Protein AF-A0A936KQ25-F1 (afdb_monomer)

Foldseek 3Di:
DPPDDVCVCVVVVVVVVVVVVVVVVVLCVVDPPVPNCLVCLVVVLVVLVVLLVVLVVVLVVQADDDPVCRVVSLVVLCVDPVSVVSVVSNVVSVVVNVVSVVSNVVSVVPDPVVVVVVVVVVVVVVVVVVVVVVVVVVVVCVVPDPDDPVVVVVVVVVVPPPPPVVVPPPPPPPPPDDDDDDDDDDDDDDD

Structure (mmCIF, N/CA/C/O backbone):
data_AF-A0A936KQ25-F1
#
_entry.id   AF-A0A936KQ25-F1
#
loop_
_atom_site.group_PDB
_atom_site.id
_atom_site.type_symbol
_atom_site.label_atom_id
_atom_site.label_alt_id
_atom_site.label_comp_id
_atom_site.label_asym_id
_atom_site.label_entity_id
_atom_site.label_seq_id
_atom_site.pdbx_PDB_ins_code
_atom_site.Cartn_x
_atom_site.Cartn_y
_atom_site.Cartn_z
_atom_site.occupancy
_atom_site.B_iso_or_equiv
_atom_site.auth_seq_id
_atom_site.auth_comp_id
_atom_site.auth_asym_id
_atom_site.auth_atom_id
_atom_site.pdbx_PDB_model_num
ATOM 1 N N . MET A 1 1 ? -42.657 -7.716 4.022 1.00 38.66 1 MET A N 1
ATOM 2 C CA . MET A 1 1 ? -41.862 -7.137 5.126 1.00 38.66 1 MET A CA 1
ATOM 3 C C . MET A 1 1 ? -40.908 -8.215 5.615 1.00 38.66 1 MET A C 1
ATOM 5 O O . MET A 1 1 ? -41.312 -9.086 6.373 1.00 38.66 1 MET A O 1
ATOM 9 N N . THR A 1 2 ? -39.686 -8.254 5.084 1.00 47.69 2 THR A N 1
ATOM 10 C CA . THR A 1 2 ? -38.653 -9.183 5.561 1.00 47.69 2 THR A CA 1
ATOM 11 C C . THR A 1 2 ? -38.270 -8.780 6.979 1.00 47.69 2 THR A C 1
ATOM 13 O O . THR A 1 2 ? -37.964 -7.614 7.224 1.00 47.69 2 THR A O 1
ATOM 16 N N . ASN A 1 3 ? -38.339 -9.724 7.914 1.00 44.16 3 ASN A N 1
ATOM 17 C CA . ASN A 1 3 ? -38.001 -9.516 9.317 1.00 44.16 3 ASN A CA 1
ATOM 18 C C . ASN A 1 3 ? -36.480 -9.301 9.437 1.00 44.16 3 ASN A C 1
ATOM 20 O O . ASN A 1 3 ? -35.708 -10.242 9.605 1.00 44.16 3 ASN A O 1
ATOM 24 N N . TYR A 1 4 ? -36.041 -8.058 9.236 1.00 57.50 4 TYR A N 1
ATOM 25 C CA . TYR A 1 4 ? -34.664 -7.627 9.432 1.00 57.50 4 TYR A CA 1
ATOM 26 C C . TYR A 1 4 ? -34.468 -7.359 10.926 1.00 57.50 4 TYR A C 1
ATOM 28 O O . TYR A 1 4 ? -34.927 -6.345 11.446 1.00 57.50 4 TYR A O 1
ATOM 36 N N . ASN A 1 5 ? -33.834 -8.303 11.627 1.00 53.91 5 ASN A N 1
ATOM 37 C CA . ASN A 1 5 ? -33.466 -8.163 13.034 1.00 53.91 5 ASN A CA 1
ATOM 38 C C . ASN A 1 5 ? -31.992 -7.713 13.139 1.00 53.91 5 ASN A C 1
ATOM 40 O O . ASN A 1 5 ? -31.095 -8.558 13.043 1.00 53.91 5 ASN A O 1
ATOM 44 N N . PRO A 1 6 ? -31.715 -6.417 13.381 1.00 59.56 6 PRO A N 1
ATOM 45 C CA . PRO A 1 6 ? -30.357 -5.861 13.411 1.00 59.56 6 PRO A CA 1
ATOM 46 C C . PRO A 1 6 ? -29.520 -6.313 1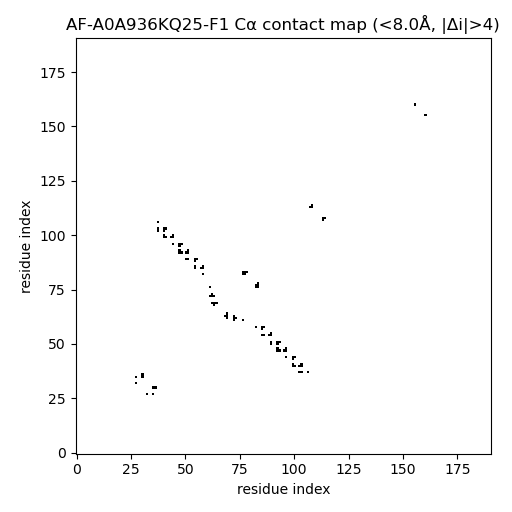4.623 1.00 59.56 6 PRO A C 1
ATOM 48 O O . PRO A 1 6 ? -28.373 -5.901 14.780 1.00 59.56 6 PRO A O 1
ATOM 51 N N . TYR A 1 7 ? -30.058 -7.165 15.503 1.00 57.44 7 TYR A N 1
ATOM 52 C CA . TYR A 1 7 ? -29.430 -7.526 16.774 1.00 57.44 7 TYR A CA 1
ATOM 53 C C . TYR A 1 7 ? -28.926 -8.972 16.866 1.00 57.44 7 TYR A C 1
ATOM 55 O O . TYR A 1 7 ? -28.143 -9.280 17.771 1.00 57.44 7 TYR A O 1
ATOM 63 N N . ALA A 1 8 ? -29.307 -9.849 15.931 1.00 54.62 8 ALA A N 1
ATOM 64 C CA . ALA A 1 8 ? -28.847 -11.243 15.884 1.00 54.62 8 ALA A CA 1
ATOM 65 C C . ALA A 1 8 ? -27.341 -11.373 15.559 1.00 54.62 8 ALA A C 1
ATOM 67 O O . ALA A 1 8 ? -26.703 -12.359 15.930 1.00 54.62 8 ALA A O 1
ATOM 68 N N . GLN A 1 9 ? -26.732 -10.341 14.962 1.00 59.34 9 GLN A N 1
ATOM 69 C CA . GLN A 1 9 ? -25.292 -10.284 14.686 1.00 59.34 9 GLN A CA 1
ATOM 70 C C . GLN A 1 9 ? -24.408 -10.004 15.918 1.00 59.34 9 GLN A C 1
ATOM 72 O O . GLN A 1 9 ? -23.189 -10.159 15.834 1.00 59.34 9 GLN A O 1
ATOM 77 N N . ARG A 1 10 ? -24.970 -9.663 17.090 1.00 63.66 10 ARG A N 1
ATOM 78 C CA . ARG A 1 10 ? -24.177 -9.294 18.283 1.00 63.66 10 ARG A CA 1
ATOM 79 C C . ARG A 1 10 ? -23.265 -10.399 18.814 1.00 63.66 10 ARG A C 1
ATOM 81 O O . ARG A 1 10 ? -22.249 -10.084 19.422 1.00 63.66 10 ARG A O 1
ATOM 88 N N . LYS A 1 11 ? -23.592 -11.680 18.613 1.00 68.06 11 LYS A N 1
ATOM 89 C CA . LYS A 1 11 ? -22.733 -12.785 19.079 1.00 68.06 11 LYS A CA 1
ATOM 90 C C . LYS A 1 11 ? -21.496 -12.936 18.197 1.00 68.06 11 LYS A C 1
ATOM 92 O O . LYS A 1 11 ? -20.407 -13.126 18.718 1.00 68.06 11 LYS A O 1
ATOM 97 N N . LEU A 1 12 ? -21.668 -12.807 16.883 1.00 72.50 12 LEU A N 1
ATOM 98 C CA . LEU A 1 12 ? -20.582 -12.916 15.914 1.00 72.50 12 LEU A CA 1
ATOM 99 C C . LEU A 1 12 ? -19.653 -11.702 16.010 1.00 72.50 12 LEU A C 1
ATOM 101 O O . LEU A 1 12 ? -18.451 -11.878 16.168 1.00 72.50 12 LEU A O 1
ATOM 105 N N . LEU A 1 13 ? -20.223 -10.493 16.046 1.00 71.06 13 LEU A N 1
ATOM 106 C CA . LEU A 1 13 ? -19.484 -9.241 16.232 1.00 71.06 13 LEU A CA 1
ATOM 107 C C . LEU A 1 13 ? -18.680 -9.229 17.538 1.00 71.06 13 LEU A C 1
ATOM 109 O O . LEU A 1 13 ? -17.494 -8.935 17.506 1.00 71.06 13 LEU A O 1
ATOM 113 N N . ARG A 1 14 ? -19.270 -9.652 18.666 1.00 69.56 14 ARG A N 1
ATOM 114 C CA . ARG A 1 14 ? -18.548 -9.749 19.951 1.00 69.56 14 ARG A CA 1
ATOM 115 C C . ARG A 1 14 ? -17.443 -10.800 19.948 1.00 69.56 14 ARG A C 1
ATOM 117 O O . ARG A 1 14 ? -16.429 -10.632 20.621 1.00 69.56 14 ARG A O 1
ATOM 124 N N . THR A 1 15 ? -17.646 -11.918 19.253 1.00 77.31 15 THR A N 1
ATOM 125 C CA . THR A 1 15 ? -16.598 -12.933 19.094 1.00 77.31 15 THR A CA 1
ATOM 126 C C . THR A 1 15 ? -15.456 -12.391 18.240 1.00 77.31 15 THR A C 1
ATOM 128 O O . THR A 1 15 ? -14.302 -12.592 18.605 1.00 77.31 15 THR A O 1
ATOM 131 N N . PHE A 1 16 ? -15.767 -11.654 17.170 1.00 74.44 16 PHE A N 1
ATOM 132 C CA . PHE A 1 16 ? -14.785 -10.948 16.347 1.00 74.44 16 PHE A CA 1
ATOM 133 C C . PHE A 1 16 ? -14.036 -9.871 17.133 1.00 74.44 16 PHE A C 1
ATOM 135 O O . PHE A 1 16 ? -12.816 -9.850 17.062 1.00 74.44 16 PHE A O 1
ATOM 142 N N . GLU A 1 17 ? -14.718 -9.059 17.945 1.00 74.75 17 GLU A N 1
ATOM 143 C CA . GLU A 1 17 ? -14.074 -8.097 18.852 1.00 74.75 17 GLU A CA 1
ATOM 144 C C . GLU A 1 17 ? -13.099 -8.800 19.794 1.00 74.75 17 GLU A C 1
ATOM 146 O O . GLU A 1 17 ? -11.938 -8.422 19.871 1.00 74.75 17 GLU A O 1
ATOM 151 N N . LYS A 1 18 ? -13.518 -9.886 20.455 1.00 76.00 18 LYS A N 1
ATOM 152 C CA . LYS A 1 18 ? -12.633 -10.641 21.357 1.00 76.00 18 LYS A CA 1
ATOM 153 C C . LYS A 1 18 ? -11.431 -11.246 20.637 1.00 76.00 18 LYS A C 1
ATOM 155 O O . LYS A 1 18 ? -10.344 -11.292 21.209 1.00 76.00 18 LYS A O 1
ATOM 160 N N . LEU A 1 19 ? -11.626 -11.740 19.417 1.00 81.44 19 LEU A N 1
ATOM 161 C CA . LEU A 1 19 ? -10.548 -12.263 18.578 1.00 81.44 19 LEU A CA 1
ATOM 162 C C . LEU A 1 19 ? -9.580 -11.155 18.172 1.00 81.44 19 LEU A C 1
ATOM 164 O O . LEU A 1 19 ? -8.373 -11.348 18.281 1.00 81.44 19 LEU A O 1
ATOM 168 N N . TRP A 1 20 ? -10.110 -10.001 17.777 1.00 74.56 20 TRP A N 1
ATOM 169 C CA . TRP A 1 20 ? -9.343 -8.825 17.396 1.00 74.56 20 TRP A CA 1
ATOM 170 C C . TRP A 1 20 ? -8.506 -8.309 18.567 1.00 74.56 20 TRP A C 1
ATOM 172 O O . TRP A 1 20 ? -7.291 -8.227 18.452 1.00 74.56 20 TRP A O 1
ATOM 182 N N . THR A 1 21 ? -9.102 -8.121 19.745 1.00 70.81 21 THR A N 1
ATOM 183 C CA . THR A 1 21 ? -8.376 -7.670 20.944 1.00 70.81 21 THR A CA 1
ATOM 184 C C . THR A 1 21 ? -7.321 -8.681 21.401 1.00 70.81 21 THR A C 1
ATOM 186 O O . THR A 1 21 ? -6.258 -8.313 21.901 1.00 70.81 21 THR A O 1
ATOM 189 N N . LYS A 1 22 ? -7.571 -9.986 21.223 1.00 76.31 22 LYS A N 1
ATOM 190 C CA . LYS A 1 22 ? -6.582 -11.029 21.538 1.00 76.31 22 LYS A CA 1
ATOM 191 C C . LYS A 1 22 ? -5.438 -11.050 20.522 1.00 76.31 22 LYS A C 1
ATOM 193 O O . LYS A 1 22 ? -4.297 -11.296 20.908 1.00 76.31 22 LYS A O 1
ATOM 198 N N . PHE A 1 23 ? -5.734 -10.781 19.253 1.00 76.44 23 PHE A N 1
ATOM 199 C CA . PHE A 1 23 ? -4.744 -10.637 18.191 1.00 76.44 23 PHE A CA 1
ATOM 200 C C . PHE A 1 23 ? -3.884 -9.384 18.397 1.00 76.44 23 PHE A C 1
ATOM 202 O O . PHE A 1 23 ? -2.662 -9.478 18.361 1.00 76.44 23 PHE A O 1
ATOM 209 N N . GLU A 1 24 ? -4.487 -8.250 18.743 1.00 67.06 24 GLU A N 1
ATOM 210 C CA . GLU A 1 24 ? -3.773 -7.036 19.154 1.00 67.06 24 GLU A CA 1
ATOM 211 C C . GLU A 1 24 ? -2.873 -7.299 20.364 1.00 67.06 24 GLU A C 1
ATOM 213 O O . GLU A 1 24 ? -1.695 -6.953 20.347 1.00 67.06 24 GLU A O 1
ATOM 218 N N . GLY A 1 25 ? -3.387 -7.988 21.390 1.00 67.94 25 GLY A N 1
ATOM 219 C CA . GLY A 1 25 ? -2.599 -8.386 22.557 1.00 67.94 25 GLY A CA 1
ATOM 220 C C . GLY A 1 25 ? -1.433 -9.318 22.211 1.00 67.94 25 GLY A C 1
ATOM 221 O O . GLY A 1 25 ? -0.375 -9.243 22.833 1.00 67.94 25 GLY A O 1
ATOM 222 N N . PHE A 1 26 ? -1.594 -10.171 21.199 1.00 72.62 26 PHE A N 1
ATOM 223 C CA . PHE A 1 26 ? -0.541 -11.048 20.693 1.00 72.62 26 PHE A CA 1
ATOM 224 C C . PHE A 1 26 ? 0.532 -10.276 19.914 1.00 72.62 26 PHE A C 1
ATOM 226 O O . PHE A 1 26 ? 1.721 -10.482 20.151 1.00 72.62 26 PHE A O 1
ATOM 233 N N . ILE A 1 27 ? 0.139 -9.341 19.048 1.00 65.69 27 ILE A N 1
ATOM 234 C CA . ILE A 1 27 ? 1.075 -8.467 18.328 1.00 65.69 27 ILE A CA 1
ATOM 235 C C . ILE A 1 27 ? 1.831 -7.570 19.316 1.00 65.69 27 ILE A C 1
ATOM 237 O O . ILE A 1 27 ? 3.050 -7.482 19.245 1.00 65.69 27 ILE A O 1
ATOM 241 N N . ASN A 1 28 ? 1.150 -7.002 20.311 1.00 63.03 28 ASN A N 1
ATOM 242 C CA . ASN A 1 28 ? 1.759 -6.167 21.352 1.00 63.03 28 ASN A CA 1
ATOM 243 C C . ASN A 1 28 ? 2.687 -6.964 22.299 1.00 63.03 28 ASN A C 1
ATOM 245 O O . ASN A 1 28 ? 3.596 -6.421 22.918 1.00 63.03 28 ASN A O 1
ATOM 249 N N . ARG A 1 29 ? 2.489 -8.286 22.409 1.00 62.81 29 ARG A N 1
ATOM 250 C CA . ARG A 1 29 ? 3.424 -9.199 23.092 1.00 62.81 29 ARG A CA 1
ATOM 251 C C . ARG A 1 29 ? 4.691 -9.409 22.261 1.00 62.81 29 ARG A C 1
ATOM 253 O O . ARG A 1 29 ? 5.776 -9.517 22.829 1.00 62.81 29 ARG A O 1
ATOM 260 N N . PHE A 1 30 ? 4.543 -9.495 20.940 1.00 65.00 30 PHE A N 1
ATOM 261 C CA . PHE A 1 30 ? 5.651 -9.670 20.004 1.00 65.00 30 PHE A CA 1
ATOM 262 C C . PHE A 1 30 ? 6.434 -8.379 19.763 1.00 65.00 30 PHE A C 1
ATOM 264 O O . PHE A 1 30 ? 7.648 -8.432 19.575 1.00 65.00 30 PHE A O 1
ATOM 271 N N . THR A 1 31 ? 5.777 -7.222 19.806 1.00 55.81 31 THR A N 1
ATOM 272 C CA . THR A 1 31 ? 6.417 -5.921 19.639 1.00 55.81 31 THR A CA 1
ATOM 273 C C . THR A 1 31 ? 6.370 -5.150 20.949 1.00 55.81 31 THR A C 1
ATOM 275 O O . THR A 1 31 ? 5.329 -4.650 21.352 1.00 55.81 31 THR A O 1
ATOM 278 N N . LYS A 1 32 ? 7.519 -5.082 21.637 1.00 52.03 32 LYS A N 1
ATOM 279 C CA . LYS A 1 32 ? 7.720 -4.287 22.860 1.00 52.03 32 LYS A CA 1
ATOM 280 C C . LYS A 1 32 ? 7.103 -2.889 22.684 1.00 52.03 32 LYS A C 1
ATOM 282 O O . LYS A 1 32 ? 7.325 -2.272 21.648 1.00 52.03 32 LYS A O 1
ATOM 287 N N . SER A 1 33 ? 6.393 -2.410 23.711 1.00 54.94 33 SER A N 1
ATOM 288 C CA . SER A 1 33 ? 5.639 -1.138 23.796 1.00 54.94 33 SER A CA 1
ATOM 289 C C . SER A 1 33 ? 6.246 0.073 23.062 1.00 54.94 33 SER A C 1
ATOM 291 O O . SER A 1 33 ? 5.502 0.888 22.524 1.00 54.94 33 SER A O 1
ATOM 293 N N . ASP A 1 34 ? 7.575 0.188 23.013 1.00 57.00 34 ASP A N 1
ATOM 294 C CA . ASP A 1 34 ? 8.282 1.320 22.397 1.00 57.00 34 ASP A CA 1
ATOM 295 C C . ASP A 1 34 ? 8.363 1.255 20.857 1.00 57.00 34 ASP A C 1
ATOM 297 O O . ASP A 1 34 ? 8.579 2.274 20.210 1.00 57.00 34 ASP A O 1
ATOM 301 N N . PHE A 1 35 ? 8.173 0.075 20.253 1.00 52.91 35 PHE A N 1
ATOM 302 C CA . PHE A 1 35 ? 8.234 -0.166 18.802 1.00 52.91 35 PHE A CA 1
ATOM 303 C C . PHE A 1 35 ? 6.883 -0.576 18.217 1.00 52.91 35 PHE A C 1
ATOM 305 O O . PHE A 1 35 ? 6.831 -1.296 17.223 1.00 52.91 35 PHE A O 1
ATOM 312 N N . ASN A 1 36 ? 5.776 -0.158 18.830 1.00 57.75 36 ASN A N 1
ATOM 313 C CA . ASN A 1 36 ? 4.457 -0.559 18.363 1.00 57.75 36 ASN A CA 1
ATOM 314 C C . ASN A 1 36 ? 4.256 -0.136 16.879 1.00 57.75 36 ASN A C 1
ATOM 316 O O . ASN A 1 36 ? 4.160 1.062 16.585 1.00 57.75 36 ASN A O 1
ATOM 320 N N . PRO A 1 37 ? 4.211 -1.096 15.926 1.00 60.16 37 PRO A N 1
ATOM 321 C CA . PRO A 1 37 ? 4.297 -0.802 14.500 1.00 60.16 37 PRO A CA 1
ATOM 322 C C . PRO A 1 37 ? 3.066 -0.038 14.030 1.00 60.16 37 PRO A C 1
ATOM 324 O O . PRO A 1 37 ? 3.173 0.731 13.078 1.00 60.16 37 PRO A O 1
ATOM 327 N N . PHE A 1 38 ? 1.947 -0.160 14.756 1.00 62.69 38 PHE A N 1
ATOM 328 C CA . PHE A 1 38 ? 0.702 0.555 14.502 1.00 62.69 38 PHE A CA 1
ATOM 329 C C . PHE A 1 38 ? 0.870 2.086 14.483 1.00 62.69 38 PHE A C 1
ATOM 331 O O . PHE A 1 38 ? 0.192 2.756 13.707 1.00 62.69 38 PHE A O 1
ATOM 338 N N . TYR A 1 39 ? 1.837 2.656 15.217 1.00 64.69 39 TYR A N 1
ATOM 339 C CA . TYR A 1 39 ? 2.111 4.102 15.169 1.00 64.69 39 TYR A CA 1
ATOM 340 C C . TYR A 1 39 ? 2.920 4.547 13.944 1.00 64.69 39 TYR A C 1
ATOM 342 O O . TYR A 1 39 ? 2.855 5.715 13.561 1.00 64.69 39 TYR A O 1
ATOM 350 N N . HIS A 1 40 ? 3.662 3.640 13.305 1.00 75.88 40 HIS A N 1
ATOM 351 C CA . HIS A 1 40 ? 4.554 3.955 12.183 1.00 75.88 40 HIS A CA 1
ATOM 352 C C . HIS A 1 40 ? 4.058 3.421 10.831 1.00 75.88 40 HIS A C 1
ATOM 354 O O . HIS A 1 40 ? 4.725 3.626 9.815 1.00 75.88 40 HIS A O 1
ATOM 360 N N . LEU A 1 41 ? 2.875 2.795 10.789 1.00 81.75 41 LEU A N 1
ATOM 361 C CA . LEU A 1 41 ? 2.268 2.255 9.564 1.00 81.75 41 LEU A CA 1
ATOM 362 C C . LEU A 1 41 ? 2.154 3.301 8.448 1.00 81.75 41 LEU A C 1
ATOM 364 O O . LEU A 1 41 ? 2.407 2.982 7.288 1.00 81.75 41 LEU A O 1
ATOM 368 N N . GLY A 1 42 ? 1.829 4.554 8.785 1.00 83.00 42 GLY A N 1
ATOM 369 C CA . GLY A 1 42 ? 1.736 5.640 7.803 1.00 83.00 42 GLY A CA 1
ATOM 370 C C . GLY A 1 42 ? 3.075 5.917 7.110 1.00 83.00 42 GLY A C 1
ATOM 371 O O . GLY A 1 42 ? 3.163 5.890 5.883 1.00 83.00 42 GLY A O 1
ATOM 372 N N . THR A 1 43 ? 4.144 6.101 7.889 1.00 86.06 43 THR A N 1
ATOM 373 C CA . THR A 1 43 ? 5.500 6.328 7.361 1.00 86.06 43 THR A CA 1
ATOM 374 C C . THR A 1 43 ? 6.003 5.130 6.560 1.00 86.06 43 THR A C 1
ATOM 376 O O . THR A 1 43 ? 6.595 5.305 5.497 1.00 86.06 43 THR A O 1
ATOM 379 N N . LEU A 1 44 ? 5.730 3.908 7.027 1.00 87.62 44 LEU A N 1
ATOM 380 C CA . LEU A 1 44 ? 6.124 2.682 6.333 1.00 87.62 44 LEU A CA 1
ATOM 381 C C . LEU A 1 44 ? 5.389 2.525 4.989 1.00 87.62 44 LEU A C 1
ATOM 383 O O . LEU A 1 44 ? 5.993 2.104 4.005 1.00 87.62 44 LEU A O 1
ATOM 387 N N . THR A 1 45 ? 4.116 2.925 4.921 1.00 89.81 45 THR A N 1
ATOM 388 C CA . THR A 1 45 ? 3.328 2.928 3.676 1.00 89.81 45 THR A CA 1
ATOM 389 C C . THR A 1 45 ? 3.910 3.904 2.654 1.00 89.81 45 THR A C 1
ATOM 391 O O . THR A 1 45 ? 4.102 3.542 1.496 1.00 89.81 45 THR A O 1
ATOM 394 N N . ILE A 1 46 ? 4.254 5.125 3.080 1.00 91.31 46 ILE A N 1
ATOM 395 C CA . ILE A 1 46 ? 4.896 6.128 2.213 1.00 91.31 46 ILE A CA 1
ATOM 396 C C . ILE A 1 46 ? 6.271 5.639 1.744 1.00 91.31 46 ILE A C 1
ATOM 398 O O . ILE A 1 46 ? 6.621 5.800 0.578 1.00 91.31 46 ILE A O 1
ATOM 402 N N . PHE A 1 47 ? 7.041 5.000 2.624 1.00 92.19 47 PHE A N 1
ATOM 403 C CA . PHE A 1 47 ? 8.324 4.405 2.260 1.00 92.19 47 PHE A CA 1
ATOM 404 C C . PHE A 1 47 ? 8.171 3.320 1.178 1.00 92.19 47 PHE A C 1
ATOM 406 O O . PHE A 1 47 ? 8.897 3.343 0.183 1.00 92.19 47 PHE A O 1
ATOM 413 N N . MET A 1 48 ? 7.188 2.422 1.316 1.00 92.94 48 MET A N 1
ATOM 414 C CA . MET A 1 48 ? 6.889 1.416 0.287 1.00 92.94 48 MET A CA 1
ATOM 415 C C . MET A 1 48 ? 6.409 2.048 -1.021 1.00 92.94 48 MET A C 1
ATOM 417 O O . MET A 1 48 ? 6.801 1.587 -2.090 1.00 92.94 48 MET A O 1
ATOM 421 N N . LEU A 1 49 ? 5.637 3.137 -0.961 1.00 94.44 49 LEU A N 1
ATOM 422 C CA . LEU A 1 49 ? 5.226 3.890 -2.147 1.00 94.44 49 LEU A CA 1
ATOM 423 C C . LEU A 1 49 ? 6.433 4.487 -2.889 1.00 94.44 49 LEU A C 1
ATOM 425 O O . LEU A 1 49 ? 6.516 4.378 -4.111 1.00 94.44 49 LEU A O 1
ATOM 429 N N . ILE A 1 50 ? 7.395 5.070 -2.167 1.00 95.88 50 ILE A N 1
ATOM 430 C CA . ILE A 1 50 ? 8.633 5.596 -2.762 1.00 95.88 50 ILE A CA 1
ATOM 431 C C . ILE A 1 50 ? 9.434 4.467 -3.419 1.00 95.88 50 ILE A C 1
ATOM 433 O O . ILE A 1 50 ? 9.882 4.625 -4.555 1.00 95.88 50 ILE A O 1
ATOM 437 N N . LEU A 1 51 ? 9.575 3.315 -2.753 1.00 95.31 51 LEU A N 1
ATOM 438 C CA . LEU A 1 51 ? 10.220 2.135 -3.338 1.00 95.31 51 LEU A CA 1
ATOM 439 C C . LEU A 1 51 ? 9.500 1.655 -4.605 1.00 95.31 51 LEU A C 1
ATOM 441 O O . LEU A 1 51 ? 10.153 1.323 -5.597 1.00 95.31 51 LEU A O 1
ATOM 445 N N . LEU A 1 52 ? 8.168 1.643 -4.602 1.00 95.81 52 LEU A N 1
ATOM 446 C CA . LEU A 1 52 ? 7.366 1.212 -5.740 1.00 95.81 52 LEU A CA 1
ATOM 447 C C . LEU A 1 52 ? 7.536 2.143 -6.945 1.00 95.81 52 LEU A C 1
ATOM 449 O O . LEU A 1 52 ? 7.733 1.676 -8.067 1.00 95.81 52 LEU A O 1
ATOM 453 N N . ILE A 1 53 ? 7.534 3.455 -6.707 1.00 96.75 53 ILE A N 1
ATOM 454 C CA . ILE A 1 53 ? 7.765 4.466 -7.743 1.00 96.75 53 ILE A CA 1
ATOM 455 C C . ILE A 1 53 ? 9.198 4.367 -8.270 1.00 96.75 53 ILE A C 1
ATOM 457 O O . ILE A 1 53 ? 9.389 4.309 -9.481 1.00 96.75 53 ILE A O 1
ATOM 461 N N . ALA A 1 54 ? 10.204 4.295 -7.395 1.00 95.69 54 ALA A N 1
ATOM 462 C CA . ALA A 1 54 ? 11.607 4.224 -7.802 1.00 95.69 54 ALA A CA 1
ATOM 463 C C . ALA A 1 54 ? 11.894 2.986 -8.669 1.00 95.69 54 ALA A C 1
ATOM 465 O O . ALA A 1 54 ? 12.504 3.091 -9.734 1.00 95.69 54 ALA A O 1
ATOM 466 N N . THR A 1 55 ? 11.403 1.817 -8.248 1.00 95.12 55 THR A N 1
ATOM 467 C CA . THR A 1 55 ? 11.546 0.563 -9.007 1.00 95.12 55 THR A CA 1
ATOM 468 C C . THR A 1 55 ? 10.724 0.571 -10.300 1.00 95.12 55 THR A C 1
ATOM 470 O O . THR A 1 55 ? 11.197 0.086 -11.327 1.00 95.12 55 THR A O 1
ATOM 473 N N . GLY A 1 56 ? 9.525 1.161 -10.288 1.00 94.00 56 GLY A N 1
ATOM 474 C CA . GLY A 1 56 ? 8.677 1.298 -11.472 1.00 94.00 56 GLY A CA 1
ATOM 475 C C . GLY A 1 56 ? 9.305 2.197 -12.536 1.00 94.00 56 GLY A C 1
ATOM 476 O O . GLY A 1 56 ? 9.409 1.794 -13.693 1.00 94.00 56 GLY A O 1
ATOM 477 N N . VAL A 1 57 ? 9.798 3.374 -12.137 1.00 95.31 57 VAL A N 1
ATOM 478 C CA . VAL A 1 57 ? 10.509 4.313 -13.021 1.00 95.31 57 VAL A CA 1
ATOM 479 C C . VAL A 1 57 ? 11.765 3.666 -13.602 1.00 95.31 57 VAL A C 1
ATOM 481 O O . VAL A 1 57 ? 12.036 3.800 -14.791 1.00 95.31 57 VAL A O 1
ATOM 484 N N . TYR A 1 58 ? 12.517 2.911 -12.801 1.00 92.25 58 TYR A N 1
ATOM 485 C CA . TYR A 1 58 ? 13.690 2.195 -13.299 1.00 92.25 58 TYR A CA 1
ATOM 486 C C . TYR A 1 58 ? 13.347 1.230 -14.448 1.00 92.25 58 TYR A C 1
ATOM 4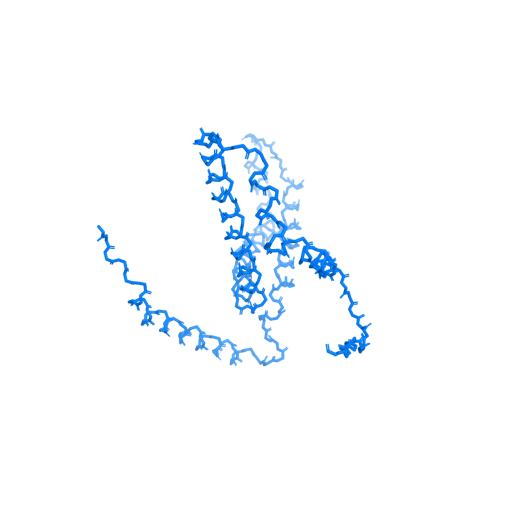88 O O . TYR A 1 58 ? 14.017 1.227 -15.482 1.00 92.25 58 TYR A O 1
ATOM 496 N N . ILE A 1 59 ? 12.282 0.434 -14.298 1.00 90.56 59 ILE A N 1
ATOM 497 C CA . ILE A 1 59 ? 11.864 -0.531 -15.325 1.00 90.56 59 ILE A CA 1
ATOM 498 C C . ILE A 1 59 ? 11.366 0.192 -16.583 1.00 90.56 59 ILE A C 1
ATOM 500 O O . ILE A 1 59 ? 11.702 -0.224 -17.693 1.00 90.56 59 ILE A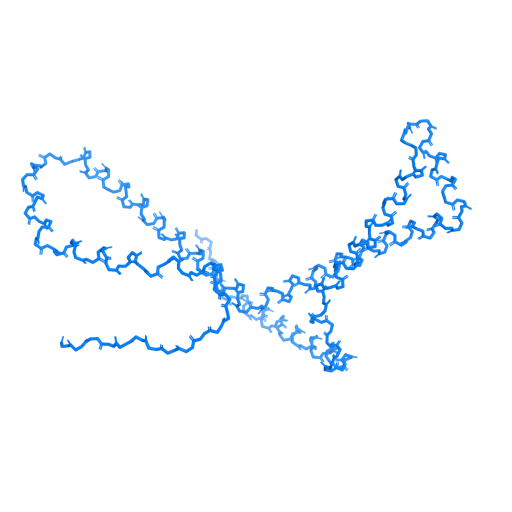 O 1
ATOM 504 N N . THR A 1 60 ? 10.601 1.278 -16.439 1.00 91.44 60 THR A N 1
ATOM 505 C CA . THR A 1 60 ? 10.052 2.012 -17.591 1.00 91.44 60 THR A CA 1
ATOM 506 C C . THR A 1 60 ? 11.116 2.744 -18.402 1.00 91.44 60 THR A C 1
ATOM 508 O O . THR A 1 60 ? 10.959 2.849 -19.614 1.00 91.44 60 THR A O 1
ATOM 511 N N . LEU A 1 61 ? 12.220 3.185 -17.789 1.00 90.94 61 LEU A N 1
ATOM 512 C CA . LEU A 1 61 ? 13.334 3.821 -18.506 1.00 90.94 61 LEU A CA 1
ATOM 513 C C . LEU A 1 61 ? 14.061 2.867 -19.464 1.00 90.94 61 LEU A C 1
ATOM 515 O O . LEU A 1 61 ? 14.586 3.300 -20.489 1.00 90.94 61 LEU A O 1
ATOM 519 N N . ILE A 1 62 ? 14.109 1.575 -19.133 1.00 87.62 62 ILE A N 1
ATOM 520 C CA . ILE A 1 62 ? 14.808 0.555 -19.932 1.00 87.62 62 ILE A CA 1
ATOM 521 C C . ILE A 1 62 ? 13.838 -0.151 -20.892 1.00 87.62 62 ILE A C 1
ATOM 523 O O . ILE A 1 62 ? 14.245 -0.664 -21.936 1.00 87.62 62 ILE A O 1
ATOM 527 N N . TYR A 1 63 ? 12.545 -0.167 -20.564 1.00 89.12 63 TYR A N 1
ATOM 528 C CA . TYR A 1 63 ? 11.512 -0.805 -21.367 1.00 89.12 63 TYR A CA 1
ATOM 529 C C . TYR A 1 63 ? 11.230 -0.049 -22.677 1.00 89.12 63 TYR A C 1
ATOM 531 O O . TYR A 1 63 ? 10.956 1.149 -22.691 1.00 89.12 63 TYR A O 1
ATOM 539 N N . ARG A 1 64 ? 11.246 -0.779 -23.798 1.00 89.00 64 ARG A N 1
ATOM 540 C CA . ARG A 1 64 ? 10.884 -0.289 -25.134 1.00 89.00 64 ARG A CA 1
ATOM 541 C C . ARG A 1 64 ? 9.462 -0.763 -25.463 1.00 89.00 64 ARG A C 1
ATOM 543 O O . ARG A 1 64 ? 9.273 -1.967 -25.649 1.00 89.00 64 ARG A O 1
ATOM 550 N N . PRO A 1 65 ? 8.461 0.131 -25.545 1.00 86.75 65 PRO A N 1
ATOM 551 C CA . PRO A 1 65 ? 7.115 -0.261 -25.945 1.00 86.75 65 PRO A CA 1
ATOM 552 C C . PRO A 1 65 ? 7.058 -0.535 -27.459 1.00 86.75 65 PRO A C 1
ATOM 554 O O . PRO A 1 65 ? 7.360 0.345 -28.259 1.00 86.75 65 PRO A O 1
ATOM 557 N N . GLY A 1 66 ? 6.659 -1.748 -27.848 1.00 88.25 66 GLY A N 1
ATOM 558 C CA . GLY A 1 66 ? 6.433 -2.154 -29.243 1.00 88.25 66 GLY A CA 1
ATOM 559 C C . GLY A 1 66 ? 6.032 -3.629 -29.331 1.00 88.25 66 GLY A C 1
ATOM 560 O O . GLY A 1 66 ? 6.498 -4.433 -28.529 1.00 88.25 66 GLY A O 1
ATOM 561 N N . LEU A 1 67 ? 5.142 -3.999 -30.255 1.00 86.31 67 LEU A N 1
ATOM 562 C CA . LEU A 1 67 ? 4.617 -5.376 -30.356 1.00 86.31 67 LEU A CA 1
ATOM 563 C C . LEU A 1 67 ? 5.700 -6.396 -30.746 1.00 86.31 67 LEU A C 1
ATOM 565 O O . LEU A 1 67 ? 5.666 -7.544 -30.316 1.00 86.31 67 LEU A O 1
ATOM 569 N N . ASP A 1 68 ? 6.671 -5.954 -31.534 1.00 88.00 68 ASP A N 1
ATOM 570 C CA . ASP A 1 68 ? 7.813 -6.703 -32.050 1.00 88.00 68 ASP A CA 1
ATOM 571 C C . ASP A 1 68 ? 9.006 -6.735 -31.075 1.00 88.00 68 ASP A C 1
ATOM 573 O O . ASP A 1 68 ? 9.730 -7.730 -31.006 1.00 88.00 68 ASP A O 1
ATOM 577 N N . VAL A 1 69 ? 9.194 -5.674 -30.279 1.00 88.81 69 VAL A N 1
ATOM 578 C CA . VAL A 1 69 ? 10.379 -5.486 -29.413 1.00 88.81 69 VAL A CA 1
ATOM 579 C C . VAL A 1 69 ? 10.126 -5.623 -27.905 1.00 88.81 69 VAL A C 1
ATOM 581 O O . VAL A 1 69 ? 11.089 -5.747 -27.138 1.00 88.81 69 VAL A O 1
ATOM 584 N N . ALA A 1 70 ? 8.870 -5.632 -27.442 1.00 85.62 70 ALA A N 1
ATOM 585 C CA . ALA A 1 70 ? 8.545 -5.657 -26.009 1.00 85.62 70 ALA A CA 1
ATOM 586 C C . ALA A 1 70 ? 9.071 -6.916 -25.310 1.00 85.62 70 ALA A C 1
ATOM 588 O O . ALA A 1 70 ? 9.726 -6.817 -24.271 1.00 85.62 70 ALA A O 1
ATOM 589 N N . TYR A 1 71 ? 8.833 -8.093 -25.897 1.00 85.62 71 TYR A N 1
ATOM 590 C CA . TYR A 1 71 ? 9.260 -9.364 -25.308 1.00 85.62 71 TYR A CA 1
ATOM 591 C C . TYR A 1 71 ? 10.788 -9.449 -25.193 1.00 85.62 71 TYR A C 1
ATOM 593 O O . TYR A 1 71 ? 11.322 -9.742 -24.125 1.00 85.62 71 TYR A O 1
ATOM 601 N N . GLN A 1 72 ? 11.502 -9.096 -26.267 1.00 87.62 72 GLN A N 1
ATOM 602 C CA . GLN A 1 72 ? 12.969 -9.119 -26.292 1.00 87.62 72 GLN A CA 1
ATOM 603 C C . GLN A 1 72 ? 13.580 -8.155 -25.267 1.00 87.62 72 GLN A C 1
ATOM 605 O O . GLN A 1 72 ? 14.618 -8.445 -24.672 1.00 87.62 72 GLN A O 1
ATOM 610 N N . THR A 1 73 ? 12.933 -7.009 -25.041 1.00 85.31 73 THR A N 1
ATOM 611 C CA . THR A 1 73 ? 13.398 -6.029 -24.056 1.00 85.31 73 THR A CA 1
ATOM 612 C C . THR A 1 73 ? 13.225 -6.546 -22.631 1.00 85.31 73 THR A C 1
ATOM 614 O O . THR A 1 73 ? 14.130 -6.392 -21.814 1.00 85.31 73 THR A O 1
ATOM 617 N N . VAL A 1 74 ? 12.106 -7.209 -22.328 1.00 85.44 74 VAL A N 1
ATOM 618 C CA . VAL A 1 74 ? 11.885 -7.824 -21.010 1.00 85.44 74 VAL A CA 1
ATOM 619 C C . VAL A 1 74 ? 12.878 -8.957 -20.752 1.00 85.44 74 VAL A C 1
ATOM 621 O O . VAL A 1 74 ? 13.432 -9.021 -19.656 1.00 85.44 74 VAL A O 1
ATOM 624 N N . GLU A 1 75 ? 13.158 -9.793 -21.752 1.00 86.81 75 GLU A N 1
ATOM 625 C CA . GLU A 1 75 ? 14.140 -10.878 -21.635 1.00 86.81 75 GLU A CA 1
ATOM 626 C C . GLU A 1 75 ? 15.547 -10.334 -21.337 1.00 86.81 75 GLU A C 1
ATOM 628 O O . GLU A 1 75 ? 16.204 -10.788 -20.402 1.00 86.81 75 GLU A O 1
ATOM 633 N N . LYS A 1 76 ? 15.974 -9.272 -22.039 1.00 85.94 76 LYS A N 1
ATOM 634 C CA . LYS A 1 76 ? 17.247 -8.575 -21.765 1.00 85.94 76 LYS A CA 1
ATOM 635 C C . LYS A 1 76 ? 17.321 -7.960 -20.366 1.00 85.94 76 LYS A C 1
ATOM 637 O O . LYS A 1 76 ? 18.390 -7.916 -19.758 1.00 85.94 76 LYS A O 1
ATOM 642 N N . ILE A 1 77 ? 16.203 -7.452 -19.849 1.00 85.06 77 ILE A N 1
ATOM 643 C CA . ILE A 1 77 ? 16.143 -6.937 -18.475 1.00 85.06 77 ILE A CA 1
ATOM 644 C C . ILE A 1 77 ? 16.294 -8.097 -17.484 1.00 85.06 77 ILE A C 1
ATOM 646 O O . ILE A 1 77 ? 17.042 -7.981 -16.515 1.00 85.06 77 ILE A O 1
ATOM 650 N N . ASN A 1 78 ? 15.625 -9.225 -17.731 1.00 86.94 78 ASN A N 1
ATOM 651 C CA . ASN A 1 78 ? 15.647 -10.381 -16.838 1.00 86.94 78 ASN A CA 1
ATOM 652 C C . ASN A 1 78 ? 16.994 -11.120 -16.832 1.00 86.94 78 ASN A C 1
ATOM 654 O O . ASN A 1 78 ? 17.395 -11.638 -15.794 1.00 86.94 78 ASN A O 1
ATOM 658 N N . SER A 1 79 ? 17.726 -11.117 -17.950 1.00 87.25 79 SER A N 1
ATOM 659 C CA . SER A 1 79 ? 19.060 -11.725 -18.030 1.00 87.25 79 SER A CA 1
ATOM 660 C C . SER A 1 79 ? 20.102 -11.021 -17.153 1.00 87.25 79 SER A C 1
ATOM 662 O O . SER A 1 79 ? 21.166 -11.574 -16.890 1.00 87.25 79 SER A O 1
ATOM 664 N N . THR A 1 80 ? 19.818 -9.799 -16.695 1.00 89.00 80 THR A N 1
ATOM 665 C CA . THR A 1 80 ? 20.691 -9.049 -15.788 1.00 89.00 80 THR A CA 1
ATOM 666 C C . THR A 1 80 ? 20.249 -9.268 -14.342 1.00 89.00 80 THR A C 1
ATOM 668 O O . THR A 1 80 ? 19.084 -9.049 -14.010 1.00 89.00 80 THR A O 1
ATOM 671 N N . TRP A 1 81 ? 21.187 -9.602 -13.446 1.00 90.38 81 TRP A N 1
ATOM 672 C CA . TRP A 1 81 ? 20.905 -9.797 -12.013 1.00 90.38 81 TRP A CA 1
ATOM 673 C C . TRP A 1 81 ? 20.120 -8.625 -11.399 1.00 90.38 81 TRP A C 1
ATOM 675 O O . TRP A 1 81 ? 19.125 -8.823 -10.704 1.00 90.38 81 TRP A O 1
ATOM 685 N N . PHE A 1 82 ? 20.510 -7.393 -11.735 1.00 89.19 82 PHE A N 1
ATOM 686 C CA . PHE A 1 82 ? 19.859 -6.185 -11.234 1.00 89.19 82 PHE A CA 1
ATOM 687 C C . PHE A 1 82 ? 18.443 -5.969 -11.796 1.00 89.19 82 PHE A C 1
ATOM 689 O O . PHE A 1 82 ? 17.558 -5.517 -11.074 1.00 89.19 82 PHE A O 1
ATOM 696 N N . GLY A 1 83 ? 18.186 -6.334 -13.057 1.00 89.25 83 GLY A N 1
ATOM 697 C CA . GLY A 1 83 ? 16.851 -6.215 -13.652 1.00 89.25 83 GLY A CA 1
ATOM 698 C C . GLY A 1 83 ? 15.860 -7.227 -13.071 1.00 89.25 83 GLY A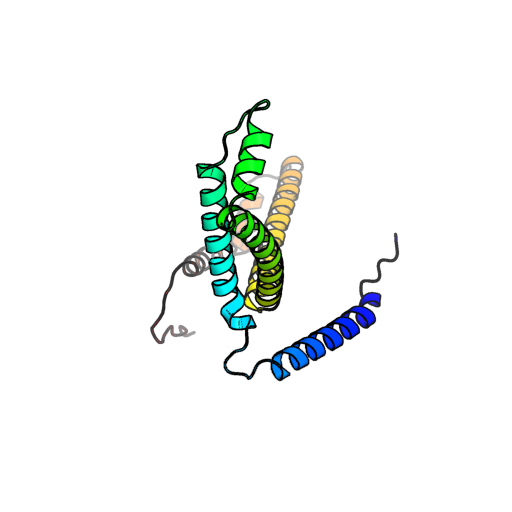 C 1
ATOM 699 O O . GLY A 1 83 ? 14.717 -6.874 -12.768 1.00 89.25 83 GLY A O 1
ATOM 700 N N . SER A 1 84 ? 16.312 -8.461 -12.827 1.00 88.50 84 SER A N 1
ATOM 701 C CA . SER A 1 84 ? 15.522 -9.487 -12.133 1.00 88.50 84 SER A CA 1
ATOM 702 C C . SER A 1 84 ? 15.236 -9.107 -10.669 1.00 88.50 84 SER A C 1
ATOM 704 O O . SER A 1 84 ? 14.098 -9.228 -10.195 1.00 88.50 84 SER A O 1
ATOM 706 N N . LEU A 1 85 ? 16.234 -8.543 -9.973 1.00 92.50 85 LEU A N 1
ATOM 707 C CA . LEU A 1 85 ? 16.077 -8.003 -8.620 1.00 92.50 85 LEU A CA 1
ATOM 708 C C . LEU A 1 85 ? 15.039 -6.875 -8.582 1.00 92.50 85 LEU A C 1
ATOM 710 O O . LEU A 1 85 ? 14.112 -6.932 -7.778 1.00 92.50 85 LEU A O 1
ATOM 714 N N . MET A 1 86 ? 15.143 -5.889 -9.476 1.00 92.31 86 MET A N 1
ATOM 715 C CA . MET A 1 86 ? 14.226 -4.746 -9.531 1.00 92.31 86 MET A CA 1
ATOM 716 C C . MET A 1 86 ? 12.775 -5.162 -9.795 1.00 92.31 86 MET A C 1
ATOM 718 O O . MET A 1 86 ? 11.867 -4.649 -9.141 1.00 92.31 86 MET A O 1
ATOM 722 N N . ARG A 1 87 ? 12.534 -6.141 -10.680 1.00 89.94 87 ARG A N 1
ATOM 723 C CA . ARG A 1 87 ? 11.187 -6.712 -10.887 1.00 89.94 87 ARG A CA 1
ATOM 724 C C . ARG A 1 87 ? 10.650 -7.389 -9.629 1.00 89.94 87 ARG A C 1
ATOM 726 O O . ARG A 1 87 ? 9.487 -7.195 -9.281 1.00 89.94 87 ARG A O 1
ATOM 733 N N . SER A 1 88 ? 11.490 -8.165 -8.946 1.00 93.62 88 SER A N 1
ATOM 734 C CA . SER A 1 88 ? 11.110 -8.846 -7.705 1.00 93.62 88 SER A CA 1
ATOM 735 C C . SER A 1 88 ? 10.789 -7.840 -6.600 1.00 93.62 88 SER A C 1
ATOM 737 O O . SER A 1 88 ? 9.744 -7.943 -5.963 1.00 93.62 88 SER A O 1
ATOM 739 N N . MET A 1 89 ? 11.632 -6.818 -6.425 1.00 94.69 89 MET A N 1
ATOM 740 C CA . MET A 1 89 ? 11.403 -5.725 -5.478 1.00 94.69 89 MET A CA 1
ATOM 741 C C . MET A 1 89 ? 10.106 -4.977 -5.776 1.00 94.69 89 MET A C 1
ATOM 743 O O . MET A 1 89 ? 9.328 -4.757 -4.856 1.00 94.69 89 MET A O 1
ATOM 747 N N . HIS A 1 90 ? 9.836 -4.638 -7.040 1.00 94.81 90 HIS A N 1
ATOM 748 C CA . HIS A 1 90 ? 8.597 -3.963 -7.428 1.00 94.81 90 HIS A CA 1
ATOM 749 C C . HIS A 1 90 ? 7.356 -4.797 -7.070 1.00 94.81 90 HIS A C 1
ATOM 751 O O . HIS A 1 90 ? 6.384 -4.275 -6.529 1.00 94.81 90 HIS A O 1
ATOM 757 N N . ARG A 1 91 ? 7.399 -6.116 -7.302 1.00 93.88 91 ARG A N 1
ATOM 758 C CA . ARG A 1 91 ? 6.306 -7.026 -6.936 1.00 93.88 91 ARG A CA 1
ATOM 759 C C . ARG A 1 91 ? 6.105 -7.114 -5.420 1.00 93.88 91 ARG A C 1
ATOM 761 O O . ARG A 1 91 ? 4.987 -6.929 -4.953 1.00 93.88 91 ARG A O 1
ATOM 768 N N . TYR A 1 92 ? 7.169 -7.350 -4.654 1.00 95.69 92 TYR A N 1
ATOM 769 C CA . TYR A 1 92 ? 7.063 -7.453 -3.195 1.00 95.69 92 TYR A CA 1
ATOM 770 C C . TYR A 1 92 ? 6.698 -6.119 -2.532 1.00 95.69 92 TYR A C 1
ATOM 772 O O . TYR A 1 92 ? 5.984 -6.115 -1.532 1.00 95.69 92 TYR A O 1
ATOM 780 N N . ALA A 1 93 ? 7.134 -4.990 -3.095 1.00 94.88 93 ALA A N 1
ATOM 781 C CA . ALA A 1 93 ? 6.735 -3.665 -2.634 1.00 94.88 93 ALA A CA 1
ATOM 782 C C . ALA A 1 93 ? 5.235 -3.414 -2.858 1.00 94.88 93 ALA A C 1
ATOM 784 O O . ALA A 1 93 ? 4.594 -2.859 -1.970 1.00 94.88 93 ALA A O 1
ATOM 785 N N . SER A 1 94 ? 4.656 -3.866 -3.980 1.00 95.12 94 SER A N 1
ATOM 786 C CA . SER A 1 94 ? 3.205 -3.778 -4.225 1.00 95.12 94 SER A CA 1
ATOM 787 C C . SER A 1 94 ? 2.412 -4.569 -3.190 1.00 95.12 94 SER A C 1
ATOM 789 O O . SER A 1 94 ? 1.501 -4.026 -2.564 1.00 95.12 94 SER A O 1
ATOM 791 N N . ASP A 1 95 ? 2.789 -5.831 -2.973 1.00 95.31 95 ASP A N 1
ATOM 792 C CA . ASP A 1 95 ? 2.115 -6.705 -2.008 1.00 95.31 95 ASP A CA 1
ATOM 793 C C . ASP A 1 95 ? 2.244 -6.141 -0.581 1.00 95.31 95 ASP A C 1
ATOM 795 O O . ASP A 1 95 ? 1.262 -6.060 0.160 1.00 95.31 95 ASP A O 1
ATOM 799 N N . GLY A 1 96 ? 3.439 -5.663 -0.217 1.00 93.62 96 GLY A N 1
ATOM 800 C CA . GLY A 1 96 ? 3.694 -5.002 1.061 1.00 93.62 96 GLY A CA 1
ATOM 801 C C . GLY A 1 96 ? 2.878 -3.720 1.241 1.00 93.62 96 GLY A C 1
ATOM 802 O O . GLY A 1 96 ? 2.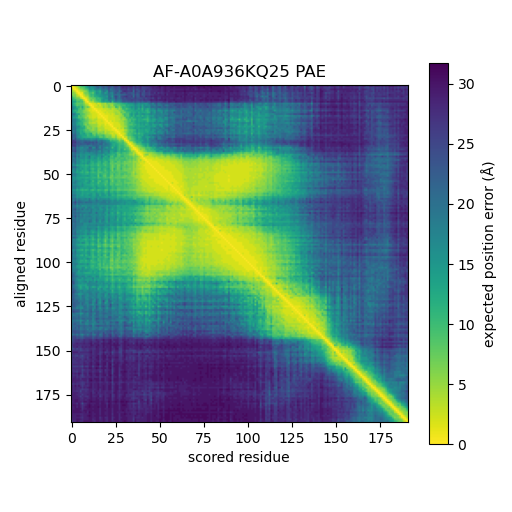292 -3.512 2.301 1.00 93.62 96 GLY A O 1
ATOM 803 N N . MET A 1 97 ? 2.776 -2.880 0.208 1.00 93.88 97 MET A N 1
ATOM 804 C CA . MET A 1 97 ? 1.998 -1.640 0.253 1.00 93.88 97 MET A CA 1
ATOM 805 C C . MET A 1 97 ? 0.513 -1.912 0.509 1.00 93.88 97 MET A C 1
ATOM 807 O O . MET A 1 97 ? -0.093 -1.224 1.327 1.00 93.88 97 MET A O 1
ATOM 811 N N . ILE A 1 98 ? -0.068 -2.930 -0.134 1.00 93.56 98 ILE A N 1
ATOM 812 C CA . ILE A 1 98 ? -1.473 -3.305 0.081 1.00 93.56 98 ILE A CA 1
ATOM 813 C C . ILE A 1 98 ? -1.703 -3.698 1.543 1.00 93.56 98 ILE A C 1
ATOM 815 O O . ILE A 1 98 ? -2.629 -3.190 2.175 1.00 93.56 98 ILE A O 1
ATOM 819 N N . VAL A 1 99 ? -0.841 -4.552 2.105 1.00 91.38 99 VAL A N 1
ATOM 820 C CA . VAL A 1 99 ? -0.942 -4.972 3.512 1.00 91.38 99 VAL A CA 1
ATOM 821 C C . VAL A 1 99 ? -0.845 -3.770 4.453 1.00 91.38 99 VAL A C 1
ATOM 823 O O . VAL A 1 99 ? -1.649 -3.642 5.376 1.00 91.38 99 VAL A O 1
ATOM 826 N N . LEU A 1 100 ? 0.096 -2.857 4.208 1.00 90.88 100 LEU A N 1
ATOM 827 C CA . LEU A 1 100 ? 0.287 -1.676 5.049 1.00 90.88 100 LEU A CA 1
ATOM 828 C C . LEU A 1 100 ? -0.867 -0.678 4.960 1.00 90.88 100 LEU A C 1
ATOM 830 O O . LEU A 1 100 ? -1.265 -0.143 5.991 1.00 90.88 100 LEU A O 1
ATOM 834 N N . ILE A 1 101 ? -1.448 -0.471 3.775 1.00 90.75 101 ILE A N 1
ATOM 835 C CA . ILE A 1 101 ? -2.639 0.372 3.602 1.00 90.75 101 ILE A CA 1
ATOM 836 C C . ILE A 1 101 ? -3.822 -0.214 4.368 1.00 90.75 101 ILE A C 1
ATOM 838 O O . ILE A 1 101 ? -4.528 0.532 5.042 1.00 90.75 101 ILE A O 1
ATOM 842 N N . VAL A 1 102 ? -4.033 -1.532 4.303 1.00 90.00 102 VAL A N 1
ATOM 843 C CA . VAL A 1 102 ? -5.117 -2.193 5.045 1.00 90.00 102 VAL A CA 1
ATOM 844 C C . VAL A 1 102 ? -4.931 -2.003 6.549 1.00 90.00 102 VAL A C 1
ATOM 846 O O . VAL A 1 102 ? -5.869 -1.590 7.227 1.00 90.00 102 VAL A O 1
ATOM 849 N N . LEU A 1 103 ? -3.721 -2.229 7.065 1.00 87.31 103 LEU A N 1
ATOM 850 C CA . LEU A 1 103 ? -3.416 -2.019 8.481 1.00 87.31 103 LEU A CA 1
ATOM 851 C C . LEU A 1 103 ? -3.560 -0.543 8.889 1.00 87.31 103 LEU A C 1
ATOM 853 O O . LEU A 1 103 ? -4.114 -0.248 9.945 1.00 87.31 103 LEU A O 1
ATOM 857 N N . HIS A 1 104 ? -3.107 0.393 8.051 1.00 88.38 104 HIS A N 1
ATOM 858 C CA . HIS A 1 104 ? -3.249 1.829 8.296 1.00 88.38 104 HIS A CA 1
ATOM 859 C C . HIS A 1 104 ? -4.722 2.263 8.311 1.00 88.38 104 HIS A C 1
ATOM 861 O O . HIS A 1 104 ? -5.130 3.028 9.181 1.00 88.38 104 HIS A O 1
ATOM 867 N N . ALA A 1 105 ? -5.535 1.741 7.390 1.00 86.06 105 ALA A N 1
ATOM 868 C CA . ALA A 1 105 ? -6.965 2.020 7.318 1.00 86.06 105 ALA A CA 1
ATOM 869 C C . ALA A 1 105 ? -7.730 1.438 8.514 1.00 86.06 105 ALA A C 1
ATOM 871 O O . ALA A 1 105 ? -8.644 2.085 9.023 1.00 86.06 105 ALA A O 1
ATOM 872 N N . GLN A 1 106 ? -7.350 0.247 8.988 1.00 83.25 106 GLN A N 1
ATOM 873 C CA . GLN A 1 106 ? -7.920 -0.354 10.196 1.00 83.25 106 GLN A CA 1
ATOM 874 C C . GLN A 1 106 ? -7.621 0.491 11.436 1.00 83.25 106 GLN A C 1
ATOM 876 O O . GLN A 1 106 ? -8.545 0.802 12.184 1.00 83.25 106 GLN A O 1
ATOM 881 N N . ASP A 1 107 ? -6.369 0.925 11.610 1.00 82.06 107 ASP A N 1
ATOM 882 C CA . ASP A 1 107 ? -5.985 1.812 12.711 1.00 82.06 107 ASP A CA 1
ATOM 883 C C . ASP A 1 107 ? -6.763 3.136 12.659 1.00 82.06 107 ASP A C 1
ATOM 885 O O . ASP A 1 107 ? -7.409 3.504 13.636 1.00 82.06 107 ASP A O 1
ATOM 889 N N . VAL A 1 108 ? -6.792 3.821 11.507 1.00 82.56 108 VAL A N 1
ATOM 890 C CA . VAL A 1 108 ? -7.537 5.085 11.331 1.00 82.56 108 VAL A CA 1
ATOM 891 C C . VAL A 1 108 ? -9.034 4.900 11.585 1.00 82.56 108 VAL A C 1
ATOM 893 O O . VAL A 1 108 ? -9.650 5.743 12.240 1.00 82.56 108 VAL A O 1
ATOM 896 N N . GLY A 1 109 ? -9.610 3.792 11.119 1.00 81.38 109 GLY A N 1
ATOM 897 C CA . GLY A 1 109 ? -11.018 3.461 11.314 1.00 81.38 109 GLY A CA 1
ATOM 898 C C . GLY A 1 109 ? -11.389 3.208 12.774 1.00 81.38 109 GLY A C 1
ATOM 899 O O . GLY A 1 109 ? -12.542 3.393 13.140 1.00 81.38 109 GLY A O 1
ATOM 900 N N . GLN A 1 110 ? -10.445 2.834 13.637 1.00 78.44 110 GLN A N 1
ATOM 901 C CA . GLN A 1 110 ? -10.696 2.655 15.071 1.00 78.44 110 GLN A CA 1
ATOM 902 C C . GLN A 1 110 ? -10.549 3.949 15.880 1.00 78.44 110 GLN A C 1
ATOM 904 O O . GLN A 1 110 ? -10.925 3.992 17.054 1.00 78.44 110 GLN A O 1
ATOM 909 N N . ARG A 1 111 ? -10.044 5.035 15.280 1.00 78.44 111 ARG A N 1
ATOM 910 C CA . ARG A 1 111 ? -9.855 6.303 15.994 1.00 78.44 111 ARG A CA 1
ATOM 911 C C . ARG A 1 111 ? -11.199 7.019 16.189 1.00 78.44 111 ARG A C 1
ATOM 913 O O . ARG A 1 111 ? -11.958 7.173 15.232 1.00 78.44 111 ARG A O 1
ATOM 920 N N . PRO A 1 112 ? -11.485 7.557 17.391 1.00 72.44 112 PRO A N 1
ATOM 921 C CA . PRO A 1 112 ? -12.765 8.211 17.691 1.00 72.44 112 PRO A CA 1
ATOM 922 C C . PRO A 1 112 ? -13.032 9.441 16.812 1.00 72.44 112 PRO A C 1
ATOM 924 O O . PRO A 1 112 ? -14.180 9.769 16.529 1.00 72.44 112 PRO A O 1
ATOM 927 N N . PHE A 1 113 ? -11.966 10.084 16.331 1.00 80.19 113 PHE A N 1
ATOM 928 C CA . PHE A 1 113 ? -12.027 11.202 15.392 1.00 80.19 113 PHE A CA 1
ATOM 929 C C . PHE A 1 113 ? -12.701 10.852 14.048 1.00 80.19 113 PHE A C 1
ATOM 931 O O . PHE A 1 113 ? -13.371 11.691 13.445 1.00 80.19 113 PHE A O 1
ATOM 938 N N . PHE A 1 114 ? -12.540 9.616 13.563 1.00 74.44 114 PHE A N 1
ATOM 939 C CA . PHE A 1 114 ? -13.115 9.196 12.283 1.00 74.44 114 PHE A CA 1
ATOM 940 C C . PHE A 1 114 ? -14.642 9.082 12.377 1.00 74.44 114 PHE A C 1
ATOM 942 O O . PHE A 1 114 ? -15.376 9.651 11.567 1.00 74.44 114 PHE A O 1
ATOM 949 N N . TRP A 1 115 ? -15.123 8.424 13.431 1.00 72.50 115 TRP A N 1
ATOM 950 C CA . TRP A 1 115 ? -16.552 8.243 13.680 1.00 72.50 115 TRP A CA 1
ATOM 951 C C . TRP A 1 115 ? -17.267 9.537 14.053 1.00 72.50 115 TRP A C 1
ATOM 953 O O . TRP A 1 115 ? -18.411 9.720 13.649 1.00 72.50 115 TRP A O 1
ATOM 963 N N . SER A 1 116 ? -16.609 10.464 14.757 1.00 78.94 116 SER A N 1
ATOM 964 C CA . SER A 1 116 ? -17.212 11.769 15.051 1.00 78.94 116 SER A CA 1
ATOM 965 C C . SER A 1 116 ? -17.437 12.606 13.789 1.00 78.94 116 SER A C 1
ATOM 967 O O . SER A 1 116 ? -18.444 13.302 13.687 1.00 78.94 116 SER A O 1
ATOM 969 N N . THR A 1 117 ? -16.549 12.497 12.798 1.00 79.94 117 THR A N 1
ATOM 970 C CA . THR A 1 117 ? -16.715 13.175 11.504 1.00 79.94 117 THR A CA 1
ATOM 971 C C . THR A 1 117 ? -17.871 12.582 10.703 1.00 79.94 117 THR A C 1
ATOM 973 O O . THR A 1 117 ? -18.699 13.326 10.182 1.00 79.94 117 THR A O 1
ATOM 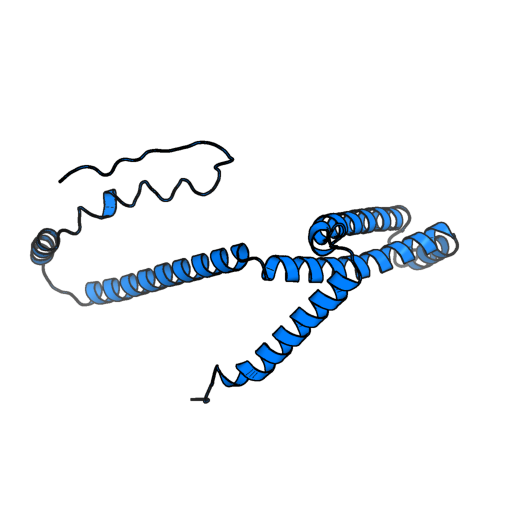976 N N . LEU A 1 118 ? -17.966 11.250 10.634 1.00 77.00 118 LEU A N 1
ATOM 977 C CA . LEU A 1 118 ? -19.073 10.576 9.950 1.00 77.00 118 LEU A CA 1
ATOM 978 C C . LEU A 1 118 ? -20.420 10.878 10.610 1.00 77.00 118 LEU A C 1
ATOM 980 O O . LEU A 1 118 ? -21.377 11.187 9.907 1.00 77.00 118 LEU A O 1
ATOM 984 N N . ALA A 1 119 ? -20.470 10.874 11.943 1.00 79.00 119 ALA A N 1
ATOM 985 C CA . ALA A 1 119 ? -21.664 11.260 12.686 1.00 79.00 119 ALA A CA 1
ATOM 986 C C . ALA A 1 119 ? -22.094 12.707 12.371 1.00 79.00 119 ALA A C 1
ATOM 988 O O . ALA A 1 119 ? -23.277 12.970 12.189 1.00 79.00 119 ALA A O 1
ATOM 989 N N . GLY A 1 120 ? -21.144 13.639 12.225 1.00 79.31 120 GLY A N 1
ATOM 990 C CA . GLY A 1 120 ? -21.449 15.022 11.843 1.00 79.31 120 GLY A CA 1
ATOM 991 C C . GLY A 1 120 ? -21.905 15.200 10.386 1.00 79.31 120 GLY A C 1
ATOM 992 O O . GLY A 1 120 ? -22.641 16.141 10.083 1.00 79.31 120 GLY A O 1
ATOM 993 N N . VAL A 1 121 ? -21.477 14.324 9.469 1.00 81.81 121 VAL A N 1
ATOM 994 C CA . VAL A 1 121 ? -21.967 14.309 8.078 1.00 81.81 121 VAL A CA 1
ATOM 995 C C . VAL A 1 121 ? -23.403 13.793 8.019 1.00 81.81 121 VAL A C 1
ATOM 997 O O . VAL A 1 121 ? -24.213 14.390 7.313 1.00 81.81 121 VAL A O 1
ATOM 1000 N N . ASP A 1 122 ? -23.725 12.751 8.784 1.00 79.75 122 ASP A N 1
ATOM 1001 C CA . ASP A 1 122 ? -25.077 12.185 8.884 1.00 79.75 122 ASP A CA 1
ATOM 1002 C C . ASP A 1 122 ? -26.083 13.238 9.376 1.00 79.75 122 ASP A C 1
ATOM 1004 O O . ASP A 1 122 ? -27.056 13.549 8.692 1.00 79.75 122 ASP A O 1
ATOM 1008 N N . GLU A 1 123 ? -25.747 13.934 10.466 1.00 84.62 123 GLU A N 1
ATOM 1009 C CA . GLU A 1 123 ? -26.581 14.998 11.040 1.00 84.62 123 GLU A CA 1
ATOM 1010 C C . GLU A 1 123 ? -26.817 16.162 10.057 1.00 84.62 123 GLU A C 1
ATOM 1012 O O . GLU A 1 123 ? -27.890 16.769 10.011 1.00 84.62 123 GLU A O 1
ATOM 1017 N N . ARG A 1 124 ? -25.824 16.473 9.214 1.00 80.25 124 ARG A N 1
ATOM 1018 C CA . ARG A 1 124 ? -25.949 17.506 8.177 1.00 80.25 124 ARG A CA 1
ATOM 1019 C C . ARG A 1 124 ? -26.808 17.055 6.997 1.00 80.25 124 ARG A C 1
ATOM 1021 O O . ARG A 1 124 ? -27.516 17.887 6.425 1.00 80.25 124 ARG A O 1
ATOM 1028 N N . LEU A 1 125 ? -26.730 15.783 6.614 1.00 82.62 125 LEU A N 1
ATOM 1029 C CA . LEU A 1 125 ? -27.557 15.209 5.555 1.00 82.62 125 LEU A CA 1
ATOM 1030 C C . LEU A 1 125 ? -29.024 15.137 5.981 1.00 82.62 125 LEU A C 1
ATOM 1032 O O . LEU A 1 125 ? -29.887 15.495 5.181 1.00 82.62 125 LEU A O 1
ATOM 1036 N N . ASP A 1 126 ? -29.299 14.784 7.236 1.00 82.19 126 ASP A N 1
ATOM 1037 C CA . ASP A 1 126 ? -30.651 14.802 7.797 1.00 82.19 126 ASP A CA 1
ATOM 1038 C C . ASP A 1 126 ? -31.248 16.212 7.768 1.00 82.19 126 ASP A C 1
ATOM 1040 O O . ASP A 1 126 ? -32.340 16.414 7.240 1.00 82.19 126 ASP A O 1
ATOM 1044 N N . HIS A 1 127 ? -30.486 17.226 8.190 1.00 83.75 127 HIS A N 1
ATOM 1045 C CA . HIS A 1 127 ? -30.938 18.620 8.133 1.00 83.75 127 HIS A CA 1
ATOM 1046 C C . HIS A 1 127 ? -31.228 19.107 6.703 1.00 83.75 127 HIS A C 1
ATOM 1048 O O . HIS A 1 127 ? -32.175 19.862 6.470 1.00 83.75 127 HIS A O 1
ATOM 1054 N N . ALA A 1 128 ? -30.419 18.684 5.726 1.00 83.50 128 ALA A N 1
ATOM 1055 C CA . ALA A 1 128 ? -30.645 19.009 4.319 1.00 83.50 128 ALA A CA 1
ATOM 1056 C C . ALA A 1 128 ? -31.886 18.295 3.758 1.00 83.50 128 ALA A C 1
ATOM 1058 O O . ALA A 1 128 ? -32.640 18.884 2.979 1.00 83.50 128 ALA A O 1
ATOM 1059 N N . ARG A 1 129 ? -32.117 17.043 4.169 1.00 86.69 129 ARG A N 1
ATOM 1060 C CA . ARG A 1 129 ? -33.289 16.254 3.782 1.00 86.69 129 ARG A CA 1
ATOM 1061 C C . ARG A 1 129 ? -34.577 16.848 4.346 1.00 86.69 129 ARG A C 1
ATOM 1063 O O . ARG A 1 129 ? -35.552 16.965 3.607 1.00 86.69 129 ARG A O 1
ATOM 1070 N N . ASP A 1 130 ? -34.558 17.269 5.606 1.00 84.94 130 ASP A N 1
ATOM 1071 C CA . ASP A 1 130 ? -35.703 17.892 6.274 1.00 84.94 130 ASP A CA 1
ATOM 1072 C C . ASP A 1 130 ? -36.038 19.250 5.648 1.00 84.94 130 ASP A C 1
ATOM 1074 O O . ASP A 1 130 ? -37.197 19.523 5.340 1.00 84.94 130 ASP A O 1
ATOM 1078 N N . GLY A 1 131 ? -35.023 20.061 5.329 1.00 82.31 131 GLY A N 1
ATOM 1079 C CA . GLY A 1 131 ? -35.221 21.314 4.600 1.00 82.31 131 GLY A CA 1
ATOM 1080 C C . GLY A 1 131 ? -35.862 21.103 3.225 1.00 82.31 131 GLY A C 1
ATOM 1081 O O . GLY A 1 131 ? -36.770 21.841 2.848 1.00 82.31 131 GLY A O 1
ATOM 1082 N N . LEU A 1 132 ? -35.441 20.079 2.475 1.00 85.31 132 LEU A N 1
ATOM 1083 C CA . LEU A 1 132 ? -36.044 19.742 1.181 1.00 85.31 132 LEU A CA 1
ATOM 1084 C C . LEU A 1 132 ? -37.507 19.283 1.326 1.00 85.31 132 LEU A C 1
ATOM 1086 O O . LEU A 1 132 ? -38.347 19.630 0.493 1.00 85.31 132 LEU A O 1
ATOM 1090 N N . ALA A 1 133 ? -37.823 18.540 2.390 1.00 76.81 133 ALA A N 1
ATOM 1091 C CA . ALA A 1 133 ? -39.191 18.145 2.707 1.00 76.81 133 ALA A CA 1
ATOM 1092 C C . ALA A 1 133 ? -40.064 19.370 3.029 1.00 76.81 133 ALA A C 1
ATOM 1094 O O . ALA A 1 133 ? -41.150 19.504 2.463 1.00 76.81 133 ALA A O 1
ATOM 1095 N N . ASP A 1 134 ? -39.569 20.309 3.837 1.00 78.31 134 ASP A N 1
ATOM 1096 C CA . ASP A 1 134 ? -40.256 21.569 4.143 1.00 78.31 134 ASP A CA 1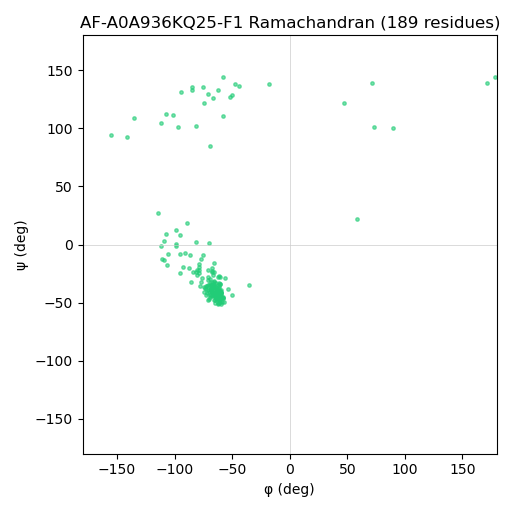
ATOM 1097 C C . ASP A 1 134 ? -40.513 22.415 2.886 1.00 78.31 134 ASP A C 1
ATOM 1099 O O . ASP A 1 134 ? -41.606 22.966 2.724 1.00 78.31 134 ASP A O 1
ATOM 1103 N N . TRP A 1 135 ? -39.558 22.473 1.949 1.00 76.06 135 TRP A N 1
ATOM 1104 C CA . TRP A 1 135 ? -39.757 23.125 0.648 1.00 76.06 135 TRP A CA 1
ATOM 1105 C C . TRP A 1 135 ? -40.866 22.460 -0.174 1.00 76.06 135 TRP A C 1
ATOM 1107 O O . TRP A 1 135 ? -41.694 23.160 -0.762 1.00 76.06 135 TRP A O 1
ATOM 1117 N N . HIS A 1 136 ? -40.930 21.126 -0.192 1.00 72.38 136 HIS A N 1
ATOM 1118 C CA . HIS A 1 136 ? -42.008 20.394 -0.858 1.00 72.38 136 HIS A CA 1
ATOM 1119 C C . HIS A 1 136 ? -43.381 20.679 -0.225 1.00 72.38 136 HIS A C 1
ATOM 1121 O O . HIS A 1 136 ? -44.331 20.970 -0.954 1.00 72.38 136 HIS A O 1
ATOM 1127 N N . TYR A 1 137 ? -43.505 20.674 1.106 1.00 70.00 137 TYR A N 1
ATOM 1128 C CA . TYR A 1 137 ? -44.773 20.992 1.778 1.00 70.00 137 TYR A CA 1
ATOM 1129 C C . TYR A 1 137 ? -45.175 22.464 1.616 1.00 70.00 137 TYR A C 1
ATOM 1131 O O . TYR A 1 137 ? -46.351 22.759 1.405 1.00 70.00 137 TYR A O 1
ATOM 1139 N N . GLY A 1 138 ? -44.216 23.391 1.658 1.00 69.06 138 GLY A N 1
ATOM 1140 C CA . GLY A 1 138 ? -44.451 24.820 1.449 1.00 69.06 138 GLY A CA 1
ATOM 1141 C C . GLY A 1 138 ? -44.917 25.152 0.030 1.00 69.06 138 GLY A C 1
ATOM 1142 O O . GLY A 1 138 ? -45.815 25.980 -0.138 1.00 69.06 138 GLY A O 1
ATOM 1143 N N . LEU A 1 139 ? -44.364 24.477 -0.983 1.00 72.88 139 LEU A N 1
ATOM 1144 C CA . LEU A 1 139 ? -44.780 24.621 -2.380 1.00 72.88 139 LEU A CA 1
ATOM 1145 C C . LEU A 1 139 ? -46.184 24.045 -2.612 1.00 72.88 139 LEU A C 1
ATOM 1147 O O . LEU A 1 139 ? -47.016 24.706 -3.231 1.00 72.88 139 LEU A O 1
ATOM 1151 N N . LEU A 1 140 ? -46.483 22.866 -2.059 1.00 67.31 140 LEU A N 1
ATOM 1152 C CA . LEU A 1 140 ? -47.828 22.280 -2.105 1.00 67.31 140 LEU A CA 1
ATOM 1153 C C . LEU A 1 140 ? -48.860 23.164 -1.386 1.00 67.31 140 LEU A C 1
ATOM 1155 O O . LEU A 1 140 ? -49.964 23.359 -1.890 1.00 67.31 140 LEU A O 1
ATOM 1159 N N . ALA A 1 141 ? -48.491 23.765 -0.252 1.00 64.75 141 ALA A N 1
ATOM 1160 C CA . ALA A 1 141 ? -49.340 24.714 0.462 1.00 64.75 141 ALA A CA 1
ATOM 1161 C C . ALA A 1 141 ? -49.548 26.028 -0.313 1.00 64.75 141 ALA A C 1
ATOM 1163 O O . ALA A 1 141 ? -50.635 26.599 -0.258 1.00 64.75 141 ALA A O 1
ATOM 1164 N N . HIS A 1 142 ? -48.546 26.511 -1.056 1.00 64.19 142 HIS A N 1
ATOM 1165 C CA . HIS A 1 142 ? -48.687 27.704 -1.899 1.00 64.19 142 HIS A CA 1
ATOM 1166 C C . HIS A 1 142 ? -49.546 27.461 -3.141 1.00 64.19 142 HIS A C 1
ATOM 1168 O O . HIS A 1 142 ? -50.309 28.342 -3.523 1.00 64.19 142 HIS A O 1
ATOM 1174 N N . LEU A 1 143 ? -49.466 26.274 -3.743 1.00 64.81 143 LEU A N 1
ATOM 1175 C CA . LEU A 1 143 ? -50.280 25.914 -4.908 1.00 64.81 143 LEU A CA 1
ATOM 1176 C C . LEU A 1 143 ? -51.736 25.563 -4.543 1.00 64.81 143 LEU A C 1
ATOM 1178 O O . LEU A 1 143 ? -52.579 25.498 -5.433 1.00 64.81 143 LEU A O 1
ATOM 1182 N N . GLY A 1 144 ? -52.044 25.376 -3.251 1.00 59.66 144 GLY A N 1
ATOM 1183 C CA . GLY A 1 144 ? -53.391 25.081 -2.742 1.00 59.66 144 GLY A CA 1
ATOM 1184 C C . GLY A 1 144 ? -54.049 26.182 -1.895 1.00 59.66 144 GLY A C 1
ATOM 1185 O O . GLY A 1 144 ? -55.178 25.991 -1.450 1.00 59.66 144 GLY A O 1
ATOM 1186 N N . SER A 1 145 ? -53.383 27.315 -1.636 1.00 51.72 145 SER A N 1
ATOM 1187 C CA . SER A 1 145 ? -53.890 28.356 -0.727 1.00 51.72 145 SER A CA 1
ATOM 1188 C C . SER A 1 145 ? -54.367 29.603 -1.469 1.00 51.72 145 SER A C 1
ATOM 1190 O O . SER A 1 145 ? -53.571 30.374 -1.998 1.00 51.72 145 SER A O 1
ATOM 1192 N N . THR A 1 146 ? -55.676 29.851 -1.429 1.00 54.53 146 THR A N 1
ATOM 1193 C CA . THR A 1 146 ? -56.318 31.100 -1.873 1.00 54.53 146 THR A CA 1
ATOM 1194 C C . THR A 1 146 ? -56.426 32.150 -0.754 1.00 54.53 146 THR A C 1
ATOM 1196 O O . THR A 1 146 ? -57.251 33.058 -0.849 1.00 54.53 146 THR A O 1
ATOM 1199 N N . ARG A 1 147 ? -55.654 32.045 0.341 1.00 54.97 147 ARG A N 1
ATOM 1200 C CA . ARG A 1 147 ? -55.739 33.007 1.459 1.00 54.97 147 ARG A CA 1
ATOM 1201 C C . ARG A 1 147 ? -54.891 34.264 1.239 1.00 54.97 147 ARG A C 1
ATOM 1203 O O . ARG A 1 147 ? -53.731 34.187 0.835 1.00 54.97 147 ARG A O 1
ATOM 1210 N N . SER A 1 148 ? -55.514 35.404 1.547 1.00 59.97 148 SER A N 1
ATOM 1211 C CA . SER A 1 148 ? -54.990 36.768 1.413 1.00 59.97 148 SER A CA 1
ATOM 1212 C C . SER A 1 148 ? -53.692 36.986 2.200 1.00 59.97 148 SER A C 1
ATOM 1214 O O . SER A 1 148 ? -53.500 36.437 3.284 1.00 59.97 148 SER A O 1
ATOM 1216 N N . MET A 1 149 ? -52.794 37.798 1.636 1.00 51.97 149 MET A N 1
ATOM 1217 C CA . MET A 1 149 ? -51.447 38.086 2.146 1.00 51.97 149 MET A CA 1
ATOM 1218 C C . MET A 1 149 ? -51.448 38.722 3.551 1.00 51.97 149 MET A C 1
ATOM 1220 O O . MET A 1 149 ? -50.495 38.506 4.301 1.00 51.97 149 MET A O 1
ATOM 1224 N N . ASP A 1 150 ? -52.512 39.442 3.919 1.00 54.22 150 ASP A N 1
ATOM 1225 C CA . ASP A 1 150 ? -52.617 40.176 5.190 1.00 54.22 150 ASP A CA 1
ATOM 1226 C C . ASP A 1 150 ? -52.658 39.260 6.422 1.00 54.22 150 ASP A C 1
ATOM 1228 O O . ASP A 1 150 ? -52.009 39.548 7.432 1.00 54.22 150 ASP A O 1
ATOM 1232 N N . ASP A 1 151 ? -53.303 38.094 6.319 1.00 57.62 151 ASP A N 1
ATOM 1233 C CA . ASP A 1 151 ? -53.388 37.138 7.432 1.00 57.62 151 ASP A CA 1
ATOM 1234 C C . ASP A 1 151 ? -52.010 36.540 7.780 1.00 57.62 151 ASP A C 1
ATOM 1236 O O . ASP A 1 151 ? -51.741 36.174 8.925 1.00 57.62 151 ASP A O 1
ATOM 1240 N N . ARG A 1 152 ? -51.085 36.480 6.809 1.00 58.12 152 ARG A N 1
ATOM 1241 C CA . ARG A 1 152 ? -49.734 35.931 7.024 1.00 58.12 152 ARG A CA 1
ATOM 1242 C C . ARG A 1 152 ? -48.805 36.874 7.783 1.00 58.12 152 ARG A C 1
ATOM 1244 O O . ARG A 1 152 ? -47.901 36.394 8.468 1.00 58.12 152 ARG A O 1
ATOM 1251 N N . ILE A 1 153 ? -49.000 38.189 7.678 1.00 53.72 153 ILE A N 1
ATOM 1252 C CA . ILE A 1 153 ? -48.135 39.173 8.350 1.00 53.72 153 ILE A CA 1
ATOM 1253 C C . ILE A 1 153 ? -48.423 39.202 9.856 1.00 53.72 153 ILE A C 1
ATOM 1255 O O . ILE A 1 153 ? -47.492 39.269 10.662 1.00 53.72 153 ILE A O 1
ATOM 1259 N N . HIS A 1 154 ? -49.690 39.054 10.249 1.00 53.47 154 HIS A N 1
ATOM 1260 C CA . HIS A 1 154 ? -50.088 39.050 11.657 1.00 53.47 154 HIS A CA 1
ATOM 1261 C C . HIS A 1 154 ? -49.592 37.816 12.434 1.00 53.47 154 HIS A C 1
ATOM 1263 O O . HIS A 1 154 ? -49.179 37.944 13.590 1.00 53.47 154 HIS A O 1
ATOM 1269 N N . ASP A 1 155 ? -49.519 36.645 11.796 1.00 57.12 155 ASP A N 1
ATOM 1270 C CA . ASP A 1 155 ? -49.038 35.413 12.442 1.00 57.12 155 ASP A CA 1
ATOM 1271 C C . ASP A 1 155 ? -47.504 35.317 12.544 1.00 57.12 155 ASP A C 1
ATOM 1273 O O . ASP A 1 155 ? -46.970 34.641 13.430 1.00 57.12 155 ASP A O 1
ATOM 1277 N N . GLY A 1 156 ? -46.764 36.006 11.668 1.00 53.16 156 GLY A N 1
ATOM 1278 C CA . GLY A 1 156 ? -45.297 36.036 11.703 1.00 53.16 156 GLY A CA 1
ATOM 1279 C C . GLY A 1 156 ? -44.734 36.832 12.885 1.00 53.16 156 GLY A C 1
ATOM 1280 O O . GLY A 1 156 ? -43.713 36.451 13.465 1.00 53.16 156 GLY A O 1
ATOM 1281 N N . ILE A 1 157 ? -45.424 37.907 13.276 1.00 52.38 157 ILE A N 1
ATOM 1282 C CA . ILE A 1 157 ? -45.017 38.804 14.366 1.00 52.38 157 ILE A CA 1
ATOM 1283 C C . ILE A 1 157 ? -45.328 38.185 15.738 1.00 52.38 157 ILE A C 1
ATOM 1285 O O . ILE A 1 157 ? -44.520 38.302 16.658 1.00 52.38 157 ILE A O 1
ATOM 1289 N N . SER A 1 158 ? -46.436 37.448 15.873 1.00 52.69 158 SER A N 1
ATOM 1290 C CA . SER A 1 158 ? -46.836 36.831 17.149 1.00 52.69 158 SER A CA 1
ATOM 1291 C C . SER A 1 158 ? -45.943 35.660 17.584 1.00 52.69 158 SER A C 1
ATOM 1293 O O . SER A 1 158 ? -45.860 35.355 18.772 1.00 52.69 158 SER A O 1
ATOM 1295 N N . ARG A 1 159 ? -45.223 35.018 16.650 1.00 53.19 159 ARG A N 1
ATOM 1296 C CA . ARG A 1 159 ? -44.365 33.847 16.925 1.00 53.19 159 ARG A CA 1
ATOM 1297 C C . ARG A 1 159 ? -42.882 34.162 17.164 1.00 53.19 159 ARG A C 1
ATOM 1299 O O . ARG A 1 159 ? -42.088 33.227 17.236 1.00 53.19 159 ARG A O 1
ATOM 1306 N N . GLY A 1 160 ? -42.482 35.435 17.273 1.00 50.31 160 GLY A N 1
ATOM 1307 C CA . GLY A 1 160 ? -41.142 35.829 17.754 1.00 50.31 160 GLY A CA 1
ATOM 1308 C C . GLY A 1 160 ? -39.945 35.278 16.957 1.00 50.31 160 GLY A C 1
ATOM 1309 O O . GLY A 1 160 ? -38.834 35.197 17.478 1.00 50.31 160 GLY A O 1
ATOM 1310 N N . ARG A 1 161 ? -40.140 34.885 15.691 1.00 52.44 161 ARG A N 1
ATOM 1311 C CA . ARG A 1 161 ? -39.171 34.095 14.902 1.00 52.44 161 ARG A CA 1
ATOM 1312 C C . ARG A 1 161 ? -38.028 34.914 14.275 1.00 52.44 161 ARG A C 1
ATOM 1314 O O . ARG A 1 161 ? -37.194 34.358 13.574 1.00 52.44 161 ARG A O 1
ATOM 1321 N N . ILE A 1 162 ? -37.965 36.225 14.508 1.00 48.50 162 ILE A N 1
ATOM 1322 C CA . ILE A 1 162 ? -36.971 37.113 13.869 1.00 48.50 162 ILE A CA 1
ATOM 1323 C C . ILE A 1 162 ? -35.709 37.280 14.747 1.00 48.50 162 ILE A C 1
ATOM 1325 O O . ILE A 1 162 ? -34.635 37.597 14.243 1.00 48.50 162 ILE A O 1
ATOM 1329 N N . GLY A 1 163 ? -35.791 36.993 16.054 1.00 43.09 163 GLY A N 1
ATOM 1330 C CA . GLY A 1 163 ? -34.691 37.232 17.002 1.00 43.09 163 GLY A CA 1
ATOM 1331 C C . GLY A 1 163 ? -33.612 36.141 17.087 1.00 43.09 163 GLY A C 1
ATOM 1332 O O . GLY A 1 163 ? -32.482 36.429 17.472 1.00 43.09 163 GLY A O 1
ATOM 1333 N N . SER A 1 164 ? -33.909 34.890 16.724 1.00 47.03 164 SER A N 1
ATOM 1334 C CA . SER A 1 164 ? -32.996 33.751 16.946 1.00 47.03 164 SER A CA 1
ATOM 1335 C C . SER A 1 164 ? -31.978 33.519 15.820 1.00 47.03 164 SER A C 1
ATOM 1337 O O . SER A 1 164 ? -30.937 32.902 16.051 1.00 47.03 164 SER A O 1
ATOM 1339 N N . HIS A 1 165 ? -32.226 34.038 14.614 1.00 41.91 165 HIS A N 1
ATOM 1340 C CA . HIS A 1 165 ? -31.370 33.773 13.451 1.00 41.91 165 HIS A CA 1
ATOM 1341 C C . HIS A 1 165 ? -30.090 34.626 13.402 1.00 41.91 165 HIS A C 1
ATOM 1343 O O . HIS A 1 165 ? -29.109 34.191 12.800 1.00 41.91 165 HIS A O 1
ATOM 1349 N N . LEU A 1 166 ? -30.035 35.784 14.077 1.00 44.78 166 LEU A N 1
ATOM 1350 C CA . LEU A 1 166 ? -28.814 36.606 14.102 1.00 44.78 166 LEU A CA 1
ATOM 1351 C C . LEU A 1 166 ? -27.760 36.113 15.110 1.00 44.78 166 LEU A C 1
ATOM 1353 O O . LEU A 1 166 ? -26.568 36.313 14.887 1.00 44.78 166 LEU A O 1
ATOM 1357 N N . CYS A 1 167 ? -28.158 35.424 16.185 1.00 44.25 167 CYS A N 1
ATOM 1358 C CA . CYS A 1 167 ? -27.220 35.001 17.234 1.00 44.25 167 CYS A CA 1
ATOM 1359 C C . CYS A 1 167 ? -26.433 33.718 16.886 1.00 44.25 167 CYS A C 1
ATOM 1361 O O . CYS A 1 167 ? -25.333 33.512 17.391 1.00 44.25 167 CYS A O 1
ATOM 1363 N N . CYS A 1 168 ? -26.944 32.863 15.991 1.00 40.25 168 CYS A N 1
ATOM 1364 C CA . CYS A 1 168 ? -26.290 31.593 15.631 1.00 40.25 168 CYS A CA 1
ATOM 1365 C C . CYS A 1 168 ? -25.314 31.702 14.438 1.00 40.25 168 CYS A C 1
ATOM 1367 O O . CYS A 1 168 ? -24.596 30.751 14.129 1.00 40.25 168 CYS A O 1
ATOM 1369 N N . ALA A 1 169 ? -25.254 32.857 13.765 1.00 40.53 169 ALA A N 1
ATOM 1370 C CA . ALA A 1 169 ? -24.426 33.040 12.571 1.00 40.53 169 ALA A CA 1
ATOM 1371 C C . ALA A 1 169 ? -22.931 33.274 12.873 1.00 40.53 169 ALA A C 1
ATOM 1373 O O . ALA A 1 169 ? -22.095 33.111 11.987 1.00 40.53 169 ALA A O 1
ATOM 1374 N N . ARG A 1 170 ? -22.560 33.628 14.113 1.00 43.12 170 ARG A N 1
ATOM 1375 C CA . ARG A 1 170 ? -21.189 34.070 14.436 1.00 43.12 170 ARG A CA 1
ATOM 1376 C C . ARG A 1 170 ? -20.254 32.974 14.971 1.00 43.12 170 ARG A C 1
ATOM 1378 O O . ARG A 1 170 ? -19.060 33.218 15.086 1.00 43.12 170 ARG A O 1
ATOM 1385 N N . SER A 1 171 ? -20.749 31.767 15.262 1.00 41.75 171 SER A N 1
ATOM 1386 C CA . SER A 1 171 ? -19.962 30.710 15.932 1.00 41.75 171 SER A CA 1
ATOM 1387 C C . SER A 1 171 ? -19.488 29.552 15.041 1.00 41.75 171 SER A C 1
ATOM 1389 O O . SER A 1 171 ? -18.695 28.732 15.498 1.00 41.75 171 SER A O 1
ATOM 1391 N N . ARG A 1 172 ? -19.918 29.455 13.774 1.00 48.66 172 ARG A N 1
ATOM 1392 C CA . ARG A 1 172 ? -19.628 28.274 12.926 1.00 48.66 172 ARG A CA 1
ATOM 1393 C C . ARG A 1 172 ? -18.461 28.420 11.943 1.00 48.66 172 ARG A C 1
ATOM 1395 O O . ARG A 1 172 ? -18.170 27.465 11.233 1.00 48.66 172 ARG A O 1
ATOM 1402 N N . PHE A 1 173 ? -17.773 29.564 11.904 1.00 38.78 173 PHE A N 1
ATOM 1403 C CA . PHE A 1 173 ? -16.697 29.805 10.925 1.00 38.78 173 PHE A CA 1
ATOM 1404 C C . PHE A 1 173 ? -1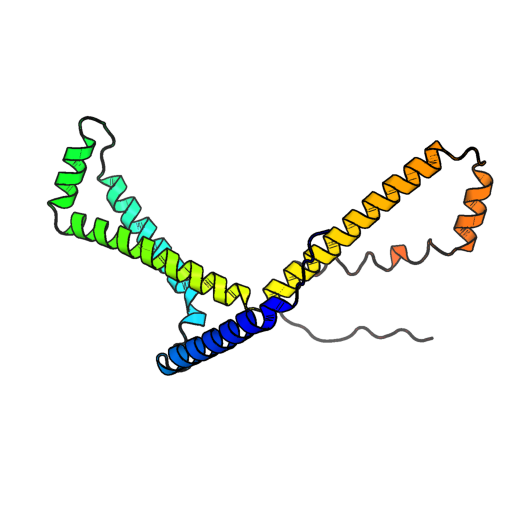5.268 29.583 11.464 1.00 38.78 173 PHE A C 1
ATOM 1406 O O . PHE A 1 173 ? -14.305 29.704 10.717 1.00 38.78 173 PHE A O 1
ATOM 1413 N N . ALA A 1 174 ? -15.104 29.224 12.743 1.00 43.66 174 ALA A N 1
ATOM 1414 C CA . ALA A 1 174 ? -13.793 29.167 13.404 1.00 43.66 174 ALA A CA 1
ATOM 1415 C C . ALA A 1 174 ? -13.154 27.760 13.503 1.00 43.66 174 ALA A C 1
ATOM 1417 O O . ALA A 1 174 ? -12.185 27.590 14.235 1.00 43.66 174 ALA A O 1
ATOM 1418 N N . TYR A 1 175 ? -13.666 26.744 12.793 1.00 42.59 175 TYR A N 1
ATOM 1419 C CA . TYR A 1 175 ? -13.241 25.343 12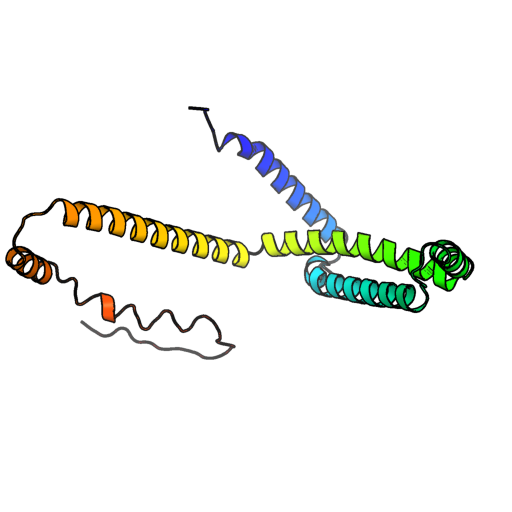.991 1.00 42.59 175 TYR A CA 1
ATOM 1420 C C . TYR A 1 175 ? -12.374 24.726 11.883 1.00 42.59 175 TYR A C 1
ATOM 1422 O O . TYR A 1 175 ? -12.126 23.525 11.933 1.00 42.59 175 TYR A O 1
ATOM 1430 N N . ILE A 1 176 ? -11.884 25.493 10.899 1.00 42.53 176 ILE A N 1
ATOM 1431 C CA . ILE A 1 176 ? -11.065 24.910 9.812 1.00 42.53 176 ILE A CA 1
ATOM 1432 C C . ILE A 1 176 ? -9.567 25.249 9.901 1.00 42.53 176 ILE A C 1
ATOM 1434 O O . ILE A 1 176 ? -8.768 24.490 9.372 1.00 42.53 176 ILE A O 1
ATOM 1438 N N . PHE A 1 177 ? -9.131 26.259 10.659 1.00 42.31 177 PHE A N 1
ATOM 1439 C CA . PHE A 1 177 ? -7.697 26.482 10.909 1.00 42.31 177 PHE A CA 1
ATOM 1440 C C . PHE A 1 177 ? -7.475 27.254 12.216 1.00 42.31 177 PHE A C 1
ATOM 1442 O O . PHE A 1 177 ? -7.471 28.477 12.208 1.00 42.31 177 PHE A O 1
ATOM 1449 N N . GLN A 1 178 ? -7.239 26.569 13.338 1.00 42.62 178 GLN A N 1
ATOM 1450 C CA . GLN A 1 178 ? -6.595 27.216 14.487 1.00 42.62 178 GLN A CA 1
ATOM 1451 C C . GLN A 1 178 ? -5.620 26.248 15.159 1.00 42.62 178 GLN A C 1
ATOM 1453 O O . GLN A 1 178 ? -5.953 25.449 16.033 1.00 42.62 178 GLN A O 1
ATOM 1458 N N . PHE A 1 179 ? -4.374 26.347 14.704 1.00 38.97 179 PHE A N 1
ATOM 1459 C CA . PHE A 1 179 ? -3.193 25.933 15.440 1.00 38.97 179 PHE A CA 1
ATOM 1460 C C . PHE A 1 179 ? -3.210 26.570 16.844 1.00 38.97 179 PHE A C 1
ATOM 1462 O O . PHE A 1 179 ? -3.316 27.784 16.970 1.00 38.97 179 PHE A O 1
ATOM 1469 N N . ARG A 1 180 ? -3.068 25.720 17.866 1.00 45.53 180 ARG A N 1
ATOM 1470 C CA . ARG A 1 180 ? -2.152 25.861 19.013 1.00 45.53 180 ARG A CA 1
ATOM 1471 C C . ARG A 1 180 ? -2.091 27.227 19.748 1.00 45.53 180 ARG A C 1
ATOM 1473 O O . ARG A 1 180 ? -1.607 28.212 19.216 1.00 45.53 180 ARG A O 1
ATOM 1480 N N . HIS A 1 181 ? -2.381 27.153 21.058 1.00 41.19 181 HIS A N 1
ATOM 1481 C CA . HIS A 1 181 ? -2.101 28.117 22.146 1.00 41.19 181 HIS A CA 1
ATOM 1482 C C . HIS A 1 181 ? -2.939 29.415 22.212 1.00 41.19 181 HIS A C 1
ATOM 1484 O O . HIS A 1 181 ? -2.612 30.394 21.558 1.00 41.19 181 HIS A O 1
ATOM 1490 N N . HIS A 1 182 ? -3.939 29.474 23.107 1.00 38.69 182 HIS A N 1
ATOM 1491 C CA . HIS A 1 182 ? -3.904 30.260 24.361 1.00 38.69 182 HIS A CA 1
ATOM 1492 C C . HIS A 1 182 ? -5.273 30.305 25.083 1.00 38.69 182 HIS A C 1
ATOM 1494 O O . HIS A 1 182 ? -6.334 30.430 24.486 1.00 38.69 182 HIS A O 1
ATOM 1500 N N . HIS A 1 183 ? -5.166 30.177 26.404 1.00 37.62 183 HIS A N 1
ATOM 1501 C CA . HIS A 1 183 ? -6.058 30.482 27.524 1.00 37.62 183 HIS A CA 1
ATOM 1502 C C . HIS A 1 183 ? -7.261 31.453 27.367 1.00 37.62 183 HIS A C 1
ATOM 1504 O O . HIS A 1 183 ? -7.093 32.582 26.934 1.00 37.62 183 HIS A O 1
ATOM 1510 N N . ILE A 1 184 ? -8.379 31.021 27.985 1.00 42.28 184 ILE A N 1
ATOM 1511 C CA . ILE A 1 184 ? -9.258 31.734 28.948 1.00 42.28 184 ILE A CA 1
ATOM 1512 C C . ILE A 1 184 ? -10.165 32.891 28.434 1.00 42.28 184 ILE A C 1
ATOM 1514 O O . ILE A 1 184 ? -9.743 33.797 27.732 1.00 42.28 184 ILE A O 1
ATOM 1518 N N . PHE A 1 185 ? -11.399 32.884 28.971 1.00 38.59 185 PHE A N 1
ATOM 1519 C CA . PHE A 1 185 ? -12.374 33.980 29.139 1.00 38.59 185 PHE A CA 1
ATOM 1520 C C . PHE A 1 185 ? -13.367 34.231 27.994 1.00 38.59 185 PHE A C 1
ATOM 1522 O O . PHE A 1 185 ? -13.124 34.992 27.065 1.00 38.59 185 PHE A O 1
ATOM 1529 N N . CYS A 1 186 ? -14.589 33.726 28.182 1.00 32.28 186 CYS A N 1
ATOM 1530 C CA . CYS A 1 186 ? -15.777 34.533 27.916 1.00 32.28 186 CYS A CA 1
ATOM 1531 C C . CYS A 1 186 ? -16.779 34.360 29.058 1.00 32.28 186 CYS A C 1
ATOM 1533 O O . CYS A 1 186 ? -17.363 33.296 29.251 1.00 32.28 186 CYS A O 1
ATOM 1535 N N . MET A 1 187 ? -16.893 35.442 29.830 1.00 35.12 187 MET A N 1
ATOM 1536 C CA . MET A 1 187 ? -17.907 35.723 30.836 1.00 35.12 187 MET A CA 1
ATOM 1537 C C . MET A 1 187 ? -19.321 35.437 30.313 1.00 35.12 187 MET A C 1
ATOM 1539 O O . MET A 1 187 ? -19.694 35.864 29.223 1.00 35.12 187 MET A O 1
ATOM 1543 N N . SER A 1 188 ? -20.137 34.822 31.162 1.00 40.75 188 SER A N 1
ATOM 1544 C CA . SER A 1 188 ? -21.593 34.960 31.152 1.00 40.75 188 SER A CA 1
ATOM 1545 C C . SER A 1 188 ? -21.998 36.418 31.424 1.00 40.75 188 SER A C 1
ATOM 1547 O O . SER A 1 188 ? -21.505 36.984 32.406 1.00 40.75 188 SER A O 1
ATOM 1549 N N . PRO A 1 189 ? -22.917 37.031 30.658 1.00 46.03 189 PRO A N 1
ATOM 1550 C CA . PRO A 1 189 ? -23.558 38.259 31.088 1.00 46.03 189 PRO A CA 1
ATOM 1551 C C . PRO A 1 189 ? -24.760 37.956 31.994 1.00 46.03 189 PRO A C 1
ATOM 1553 O O . PRO A 1 189 ? -25.595 37.099 31.719 1.00 46.03 189 PRO A O 1
ATOM 1556 N N . PHE A 1 190 ? -24.776 38.693 33.097 1.00 41.41 190 PHE A N 1
ATOM 1557 C CA . PHE A 1 190 ? -25.823 38.865 34.097 1.00 41.41 190 PHE A CA 1
ATOM 1558 C C . PHE A 1 190 ? -27.199 39.197 33.481 1.00 41.41 190 PHE A C 1
ATOM 1560 O O . PHE A 1 190 ? -27.308 40.190 32.760 1.00 41.41 190 PHE A O 1
ATOM 1567 N N . ARG A 1 191 ? -28.227 38.432 33.875 1.00 38.22 191 ARG A N 1
ATOM 1568 C CA . ARG A 1 191 ? -29.534 38.841 34.446 1.00 38.22 191 ARG A CA 1
ATOM 1569 C C . ARG A 1 191 ? -30.699 38.009 33.916 1.00 38.22 191 ARG A C 1
ATOM 1571 O O . ARG A 1 191 ? -30.851 37.912 32.683 1.00 38.22 191 ARG A O 1
#

pLDDT: mean 71.33, std 18.51, range [32.28, 96.75]

Radius of gyration: 30.63 Å; Cα contacts (8 Å, |Δi|>4): 55; chains: 1; bounding box: 77×53×66 Å

Mean predicted aligned error: 18.05 Å

Nearest PDB structures (foldseek):
  9cpb-assembly1_5V  TM=2.648E-01  e=4.708E+00  Bos taurus

Sequence (191 aa):
MTNYNPYAQRKLLRTFEKLWTKFEGFINRFTKSDFNPFYHLGTLTIFMLILLIATGVYITLIYRPGLDVAYQTVEKINSTWFGSLMRSMHRYASDGMIVLIVLHAQDVGQRPFFWSTLAGVDERLDHARDGLADWHYGLLAHLGSTRSMDDRIHDGISRGRIGSHLCCARSRFAYIFQFRHHHIFCMSPFR

Solvent-accessible surface area (backbone atoms only — not comparable to full-atom values): 11500 Å² total; per-residue (Å²): 133,82,88,78,66,91,64,77,55,55,64,60,54,52,50,49,49,53,51,50,56,50,49,51,53,49,51,52,67,74,30,57,84,92,61,46,58,82,81,46,29,64,63,53,30,52,51,30,49,52,50,31,50,55,36,47,52,56,52,55,74,71,52,52,92,46,94,88,46,32,66,62,40,52,52,60,37,50,75,33,74,67,42,41,48,40,53,51,51,32,51,53,28,51,58,50,32,54,55,31,48,53,54,37,49,52,56,51,66,70,36,69,70,50,53,53,53,53,53,54,50,52,58,51,50,50,54,53,52,50,51,53,51,51,52,52,54,52,51,55,50,58,78,70,54,92,73,65,74,68,69,56,58,61,58,55,65,76,64,61,71,77,70,66,67,71,73,65,68,78,74,76,81,72,82,84,80,74,82,80,89,83,84,87,87,82,82,81,83,90,131

Secondary structure (DSSP, 8-state):
-----TTTTHHHHHHHHHHHHHHHHHHHHHS-GGG-GGGTHHHHHHHHHHHHHHHHHHHHHH----TTTHHHHHHHHHTSHHHHHHHHHHHHHHHHHHHHHHHHHHHHHHSHHHHHHHHHHHHHHHHHHHHHHHHHHHHHHHHH----HHHHHHHHHHTTTTSSTTTSSSSSSSSS---S------PPPP-